Protein 8H5S (pdb70)

Radius of gyration: 17.72 Å; Cα contacts (8 Å, |Δi|>4): 490; chains: 1; bounding box: 41×40×52 Å

Sequence (242 aa):
SLGLPEKVRACLLFDLDGVLTDTASSLHTKAWKAFDAYLAERAERTGEKFVPFDPAADYHTYVDGKKREDGVRSFLSSSRAIEIPDGSPDDPGAAETVYGLLGNRKNDLLKLRDDGAQVFDDGSRRYLEAVVTAAGLGVAVVSSSSANTRDVLATTGLDRFVQQRVDGVTLREEHIAGKPAPDSFRAAELGVTPDAAAVFEDALSGVVAAGRAGNFAVVVGINRTGRAAQAAQLRRHGADVVVTDLAEELL

Secondary structure (DSSP, 8-state):
-TT--TT--EEEE-SBTTTBS-HHHHHHHHH--HHHHHHHHHHH-PPP----TTHHIIIIITTS-HHHHHHHHHHHTT-------TT--TTSSSHHHHHHHHH-------S---B-HHHHHHHHHHHHTT-EEEEE-S-TTHHHHHHHHTGGGG-SEEE-HHHHHHTT---TTSSTT---------GGGEEEEESSHHHHHHHHHTT-SEEEEE--SS-HHHHHHHHHTT-SEEESSGGGG-

B-factor: mean 27.9, std 10.59, range [15.14, 78.66]

Solvent-accessible surface area: 10931 Å² total

GO terms:
  GO:0008801 beta-phosphoglucomutase activity (F, EXP)

Foldseek 3Di:
DLLADPLAQAEEEADDPAWWVCLVLLLVLLQVCQVVQVVVCVVPVDDRDGQDSPPLCQPQAPQFQLLSSQQRSCVVVVHDDAQDDCPADCPDPHSNNVSNSSVVSVVCVVDAIGTDPLSVVSLVVSVVVNGAYEYQGLDPCVVVNCVVRVVVVSHDYYCYVVNCVVVVFHTFPALGRCVRCVCVHAQLNYEYEEQHLRPQLSSVNRVHVFYEHEDQPPDVVSVVSSVVSHHPHYYPHSNVSD

Nearest PDB structures (foldseek):
  8h5s-assembly1_A  TM=1.003E+00  e=1.130E-47  Mycobacterium tuberculosis H37Rv
  1z4o-assembly2_B  TM=8.116E-01  e=4.860E-13  Lactococcus lactis
  1lvh-assembly1_A  TM=7.322E-01  e=1.016E-13  Lactococcus lactis
  8q1c-assembly1_B  TM=7.249E-01  e=4.309E-13  Lactococcus lactis subsp. lactis Il1403
  2hoq-assembly1_A-2  TM=6.083E-01  e=1.546E-09  Pyrococcus horikoshii OT3

Organism: Mycobacterium tuberculosis (strain ATCC 25618 / H37Rv) (NCBI:txid83332)

InterPro domains:
  IPR006439 HAD hydrolase, subfamily IA [TIGR01509] (133-232)
  IPR010976 Beta-phosphoglucomutase hydrolase [TIGR02009] (23-232)
  IPR023198 Phosphoglycolate phosphatase-like, domain 2 [G3DSA:1.10.150.240] (38-130)
  IPR023214 HAD superfamily [G3DSA:3.40.50.1000] (25-254)
  IPR036412 HAD-like superfamily [SSF56784] (22-261)
  IPR051600 Beta-phosphoglucomutase-like [PTHR46193] (24-259)

Structure (mmCIF, N/CA/C/O backbone):
data_8H5S
#
_entry.id   8H5S
#
_cell.length_a   97.903
_cell.length_b   106.389
_cell.length_c   81.204
_cell.angle_alpha   90.000
_cell.angle_beta   90.000
_cell.angle_gamma   90.000
#
_symmetry.space_group_name_H-M   'C 2 2 21'
#
loop_
_entity.id
_entity.type
_entity.pdbx_description
1 polymer Beta-phosphoglucomutase
2 non-polymer GLYCEROL
3 non-polymer 1,2-ETHANEDIOL
4 non-polymer 'CHLORIDE ION'
5 water water
#
loop_
_atom_site.group_PDB
_atom_site.id
_atom_site.type_symbol
_atom_site.label_atom_id
_atom_site.label_alt_id
_atom_site.label_comp_id
_atom_site.label_asym_id
_atom_site.label_entity_id
_atom_site.label_seq_id
_atom_site.pdbx_PDB_ins_code
_atom_site.Cartn_x
_atom_site.Cartn_y
_atom_site.Cartn_z
_atom_site.occupancy
_atom_site.B_iso_or_equiv
_atom_site.auth_seq_id
_atom_site.auth_comp_id
_atom_site.auth_asym_id
_atom_site.auth_atom_id
_atom_site.pdbx_PDB_model_num
ATOM 1 N N . SER A 1 14 ? 17.64254 49.23144 54.25462 1.000 47.35711 16 SER A N 1
ATOM 2 C CA . SER A 1 14 ? 16.98695 48.88432 53.00027 1.000 41.10941 16 SER A CA 1
ATOM 3 C C . SER A 1 14 ? 17.86361 47.94054 52.18394 1.000 33.68018 16 SER A C 1
ATOM 4 O O . SER A 1 14 ? 17.37821 47.25706 51.28156 1.000 37.72089 16 SER A O 1
ATOM 7 N N . LEU A 1 15 ? 19.15977 47.91606 52.51357 1.000 35.96906 17 LEU A N 1
ATOM 8 C CA . LEU A 1 15 ? 20.17677 47.15397 51.78996 1.000 30.19231 17 LEU A CA 1
ATOM 9 C C . LEU A 1 15 ? 20.22386 47.52158 50.31362 1.000 25.98005 17 LEU A C 1
ATOM 10 O O . LEU A 1 15 ? 20.69920 46.73440 49.48702 1.000 25.31252 17 LEU A O 1
ATOM 15 N N . GLY A 1 16 ? 19.75912 48.72310 49.97801 1.000 31.13698 18 GLY A N 1
ATOM 16 C CA . GLY A 1 16 ? 19.65714 49.12927 48.59634 1.000 30.04773 18 GLY A CA 1
ATOM 17 C C . GLY A 1 16 ? 18.49935 48.52023 47.84357 1.000 32.69806 18 GLY A C 1
ATOM 18 O O . GLY A 1 16 ? 18.43891 48.66012 46.61917 1.000 32.26637 18 GLY A O 1
ATOM 19 N N . LEU A 1 17 ? 17.56594 47.86548 48.53381 1.000 29.10263 19 LEU A N 1
ATOM 20 C CA . LEU A 1 17 ? 16.52747 47.10801 47.85305 1.000 31.05982 19 LEU A CA 1
ATOM 21 C C . LEU A 1 17 ? 15.13948 47.65352 48.16890 1.000 31.80096 19 LEU A C 1
ATOM 22 O O . LEU A 1 17 ? 14.87947 48.11112 49.28970 1.000 33.00301 19 LEU A O 1
ATOM 27 N N . PRO A 1 18 ? 14.22217 47.58418 47.20486 1.000 32.94750 20 PRO A N 1
ATOM 28 C CA . PRO A 1 18 ? 12.82057 47.91011 47.48123 1.000 38.36752 20 PRO A CA 1
ATOM 29 C C . PRO A 1 18 ? 12.24401 46.99356 48.54994 1.000 37.34205 20 PRO A C 1
ATOM 30 O O . PRO A 1 18 ? 12.69756 45.86416 48.74684 1.000 33.61413 20 PRO A O 1
ATOM 34 N N . GLU A 1 19 ? 11.21259 47.49586 49.23557 1.000 39.72655 21 GLU A N 1
ATOM 35 C CA . GLU A 1 19 ? 10.61295 46.74114 50.33063 1.000 38.52983 21 GLU A CA 1
ATOM 36 C C . GLU A 1 19 ? 10.00436 45.42804 49.84949 1.000 40.39080 21 GLU A C 1
ATOM 37 O O . GLU A 1 19 ? 9.95011 44.45532 50.61179 1.000 39.91622 21 GLU A O 1
ATOM 43 N N . LYS A 1 20 ? 9.56565 45.36471 48.58979 1.000 34.54752 22 LYS A N 1
ATOM 44 C CA . LYS A 1 20 ? 8.93515 44.14248 48.10677 1.000 37.94645 22 LYS A CA 1
ATOM 45 C C . LYS A 1 20 ? 9.92438 43.00505 47.87431 1.000 32.42878 22 LYS A C 1
ATOM 46 O O . LYS A 1 20 ? 9.48478 41.86321 47.70059 1.000 33.33385 22 LYS A O 1
ATOM 52 N N . VAL A 1 21 ? 11.23392 43.27067 47.87139 1.000 26.83666 23 VAL A N 1
ATOM 53 C CA . VAL A 1 21 ? 12.20930 42.21197 47.62093 1.000 25.49495 23 VAL A CA 1
ATOM 54 C C . VAL A 1 21 ? 12.30560 41.30614 48.84123 1.000 31.01541 23 VAL A C 1
ATOM 55 O O . VAL A 1 21 ? 12.54578 41.77129 49.96162 1.000 29.82064 23 VAL A O 1
ATOM 59 N N . ARG A 1 22 ? 12.11563 40.00380 48.62672 1.000 24.74049 24 ARG A N 1
ATOM 60 C CA . ARG A 1 22 ? 12.19351 39.01802 49.69629 1.000 27.67835 24 ARG A CA 1
ATOM 61 C C . ARG A 1 22 ? 13.31208 38.00877 49.48621 1.000 26.48705 24 ARG A C 1
ATOM 62 O O . ARG A 1 22 ? 13.48242 37.12079 50.32693 1.000 23.60528 24 ARG A O 1
ATOM 70 N N . ALA A 1 23 ? 14.06754 38.10647 48.39229 1.000 22.43945 25 ALA A N 1
ATOM 71 C CA . ALA A 1 23 ? 15.13605 37.15436 48.11614 1.000 20.49201 25 ALA A CA 1
ATOM 72 C C . ALA A 1 23 ? 16.16002 37.79183 47.19199 1.000 23.30643 25 ALA A C 1
ATOM 73 O O . ALA A 1 23 ? 15.82344 38.65918 46.37668 1.000 21.02870 25 ALA A O 1
ATOM 75 N N . CYS A 1 24 ? 17.40889 37.33293 47.32320 1.000 18.17157 26 CYS A N 1
ATOM 76 C CA . CYS A 1 24 ? 18.54673 37.82591 46.55597 1.000 18.93103 26 CYS A CA 1
ATOM 77 C C . CYS A 1 24 ? 19.19407 36.67453 45.79799 1.000 20.12647 26 CYS A C 1
ATOM 78 O O . CYS A 1 24 ? 19.46498 35.61917 46.38181 1.000 19.70017 26 CYS A O 1
ATOM 81 N N A LEU A 1 25 ? 19.47735 36.89047 44.51136 0.465 18.19998 27 LEU A N 1
ATOM 82 N N B LEU A 1 25 ? 19.42284 36.87901 44.50336 0.535 18.18662 27 LEU A N 1
ATOM 83 C CA A LEU A 1 25 ? 20.07476 35.87985 43.63667 0.465 17.82894 27 LEU A CA 1
ATOM 84 C CA B LEU A 1 25 ? 20.08233 35.90819 43.63791 0.535 17.83120 27 LEU A CA 1
ATOM 85 C C A LEU A 1 25 ? 21.41397 36.40325 43.12624 0.465 19.07262 27 LEU A C 1
ATOM 86 C C B LEU A 1 25 ? 21.43128 36.48272 43.23046 0.535 19.09315 27 LEU A C 1
ATOM 87 O O A LEU A 1 25 ? 21.45003 37.35490 42.33741 0.465 19.40059 27 LEU A O 1
ATOM 88 O O B LEU A 1 25 ? 21.49002 37.56480 42.63517 0.535 19.56770 27 LEU A O 1
ATOM 97 N N . PHE A 1 26 ? 22.50633 35.76734 43.55102 1.000 15.81605 28 PHE A N 1
ATOM 98 C CA . PHE A 1 26 ? 23.86303 36.22587 43.26726 1.000 15.24924 28 PHE A CA 1
ATOM 99 C C . PHE A 1 26 ? 24.55069 35.31586 42.25993 1.000 17.31690 28 PHE A C 1
ATOM 100 O O . PHE A 1 26 ? 24.50511 34.09095 42.39444 1.000 19.25943 28 PHE A O 1
ATOM 108 N N . ASP A 1 27 ? 25.22546 35.91728 41.27927 1.000 17.52649 29 ASP A N 1
ATOM 109 C CA . ASP A 1 27 ? 26.26869 35.19776 40.55883 1.000 19.18481 29 ASP A CA 1
ATOM 110 C C . ASP A 1 27 ? 27.43857 34.92947 41.51913 1.000 18.80950 29 ASP A C 1
ATOM 111 O O . ASP A 1 27 ? 27.53271 35.50732 42.60924 1.000 17.98045 29 ASP A O 1
ATOM 116 N N . LEU A 1 28 ? 28.33463 34.02592 41.12187 1.000 20.82949 30 LEU A N 1
ATOM 117 C CA . LEU A 1 28 ? 29.43158 33.61898 42.00062 1.000 22.18893 30 LEU A CA 1
ATOM 118 C C . LEU A 1 28 ? 30.71206 34.39226 41.70828 1.000 22.30354 30 LEU A C 1
ATOM 119 O O . LEU A 1 28 ? 31.13169 35.23745 42.50350 1.000 20.32179 30 LEU A O 1
ATOM 124 N N . ASP A 1 29 ? 31.32365 34.11505 40.55915 1.000 19.17403 31 ASP A N 1
ATOM 125 C CA . ASP A 1 29 ? 32.64963 34.63199 40.24140 1.000 20.36449 31 ASP A CA 1
ATOM 126 C C . ASP A 1 29 ? 32.56961 36.11616 39.92683 1.000 26.79582 31 ASP A C 1
ATOM 127 O O . ASP A 1 29 ? 31.87106 36.52140 38.99295 1.000 30.52394 31 ASP A O 1
ATOM 132 N N . GLY A 1 30 ? 33.30052 36.92788 40.68773 1.000 19.04008 32 GLY A N 1
ATOM 133 C CA . GLY A 1 30 ? 33.27978 38.36129 40.50775 1.000 18.24183 32 GLY A CA 1
ATOM 134 C C . GLY A 1 30 ? 32.23056 39.08442 41.33190 1.000 20.07328 32 GLY A C 1
ATOM 135 O O . GLY A 1 30 ? 32.32523 40.30292 41.49501 1.000 25.96232 32 GLY A O 1
ATOM 136 N N . VAL A 1 31 ? 31.20961 38.38175 41.81031 1.000 20.75301 33 VAL A N 1
ATOM 137 C CA . VAL A 1 31 ? 30.20082 39.00090 42.66758 1.000 20.81211 33 VAL A CA 1
ATOM 138 C C . VAL A 1 31 ? 30.49829 38.64451 44.11840 1.000 19.77819 33 VAL A C 1
ATOM 139 O O . VAL A 1 31 ? 30.72620 39.52969 44.95071 1.000 20.43394 33 VAL A O 1
ATOM 143 N N . LEU A 1 32 ? 30.51715 37.34657 44.42738 1.000 19.36302 34 LEU A N 1
ATOM 144 C CA . LEU A 1 32 ? 30.79626 36.90002 45.78936 1.000 17.81182 34 LEU A CA 1
ATOM 145 C C . LEU A 1 32 ? 32.27822 36.59168 46.00607 1.000 20.23698 34 LEU A C 1
ATOM 146 O O . LEU A 1 32 ? 32.85751 36.99836 47.02032 1.000 21.52554 34 LEU A O 1
ATOM 151 N N . THR A 1 33 ? 32.90203 35.86284 45.07421 1.000 19.44115 35 THR A N 1
ATOM 152 C CA . THR A 1 33 ? 34.28592 35.43581 45.21363 1.000 17.66568 35 THR A CA 1
ATOM 153 C C . THR A 1 33 ? 35.17364 36.13538 44.19356 1.000 22.15437 35 THR A C 1
ATOM 154 O O . THR A 1 33 ? 34.74133 36.46513 43.08198 1.000 21.34437 35 THR A O 1
ATOM 158 N N . ASP A 1 34 ? 36.42532 36.35482 44.58959 1.000 20.78010 36 ASP A N 1
ATOM 159 C CA . ASP A 1 34 ? 37.40298 37.04854 43.74818 1.000 22.34600 36 ASP A CA 1
ATOM 160 C C . ASP A 1 34 ? 38.04938 36.03298 42.80634 1.000 21.35618 36 ASP A C 1
ATOM 161 O O . ASP A 1 34 ? 39.23881 35.72637 42.86461 1.000 25.30862 36 ASP A O 1
ATOM 166 N N . THR A 1 35 ? 37.21229 35.50618 41.92050 1.000 20.80439 37 THR A N 1
ATOM 167 C CA . THR A 1 35 ? 37.60308 34.42843 41.02601 1.000 21.99355 37 THR A CA 1
ATOM 168 C C . THR A 1 35 ? 37.33756 34.74633 39.55891 1.000 23.74617 37 THR A C 1
ATOM 169 O O . THR A 1 35 ? 37.66024 33.92403 38.69106 1.000 22.61564 37 THR A O 1
ATOM 173 N N . ALA A 1 36 ? 36.78078 35.91731 39.25203 1.000 23.25967 38 ALA A N 1
ATOM 174 C CA . ALA A 1 36 ? 36.54349 36.24970 37.85290 1.000 25.62807 38 ALA A CA 1
ATOM 175 C C . ALA A 1 36 ? 37.85356 36.39588 37.09121 1.000 24.93361 38 ALA A C 1
ATOM 176 O O . ALA A 1 36 ? 37.92685 36.02656 35.91197 1.000 24.93527 38 ALA A O 1
ATOM 178 N N A SER A 1 37 ? 38.89994 36.90781 37.74060 0.566 23.09110 39 SER A N 1
ATOM 179 N N B SER A 1 37 ? 38.89891 36.91865 37.74076 0.434 23.13252 39 SER A N 1
ATOM 180 C CA A SER A 1 37 ? 40.16867 37.06932 37.04243 0.566 28.22862 39 SER A CA 1
ATOM 181 C CA B SER A 1 37 ? 40.17791 37.06846 37.05444 0.434 28.20041 39 SER A CA 1
ATOM 182 C C A SER A 1 37 ? 40.80820 35.72508 36.71990 0.566 26.17721 39 SER A C 1
ATOM 183 C C B SER A 1 37 ? 40.77078 35.71234 36.69646 0.434 26.15333 39 SER A C 1
ATOM 184 O O A SER A 1 37 ? 41.49629 35.60223 35.70101 0.566 24.78371 39 SER A O 1
ATOM 185 O O B SER A 1 37 ? 41.38441 35.56242 35.63409 0.434 24.76338 39 SER A O 1
ATOM 190 N N . LEU A 1 38 ? 40.59319 34.71317 37.56651 1.000 24.32138 40 LEU A N 1
ATOM 191 C CA . LEU A 1 38 ? 41.08245 33.36913 37.26490 1.000 23.69890 40 LEU A CA 1
ATOM 192 C C . LEU A 1 38 ? 40.37758 32.78980 36.04681 1.000 20.81970 40 LEU A C 1
ATOM 193 O O . LEU A 1 38 ? 41.02295 32.24781 35.14524 1.000 22.51537 40 LEU A O 1
ATOM 198 N N . HIS A 1 39 ? 39.04569 32.88220 36.00972 1.000 19.22216 41 HIS A N 1
ATOM 199 C CA . HIS A 1 39 ? 38.317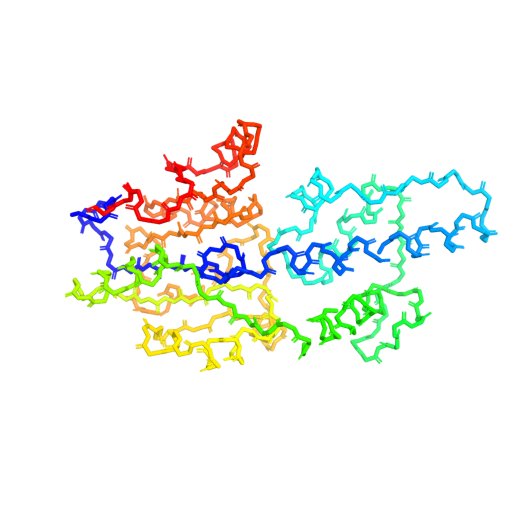52 32.41565 34.83620 1.000 18.43156 41 HIS A CA 1
ATOM 200 C C . HIS A 1 39 ? 38.74982 33.16654 33.58744 1.000 20.30436 41 HIS A C 1
ATOM 201 O O . HIS A 1 39 ? 38.94863 32.55764 32.53179 1.000 19.70316 41 HIS A O 1
ATOM 208 N N . THR A 1 40 ? 38.91623 34.49025 33.69365 1.000 18.74194 42 THR A N 1
ATOM 209 C CA . THR A 1 40 ? 39.32060 35.27716 32.53174 1.000 16.92483 42 THR A CA 1
ATOM 210 C C . THR A 1 40 ? 40.69267 34.84665 32.03330 1.000 18.72454 42 THR A C 1
ATOM 211 O O . THR A 1 40 ? 40.90357 34.70396 30.82214 1.000 18.49189 42 THR A O 1
ATOM 215 N N . LYS A 1 41 ? 41.63625 34.63852 32.95742 1.000 18.71045 43 LYS A N 1
ATOM 216 C CA . LYS A 1 41 ? 42.96424 34.15801 32.58556 1.000 19.13825 43 LYS A CA 1
ATOM 217 C C . LYS A 1 41 ? 42.88179 32.81393 31.86609 1.000 18.23230 43 LYS A C 1
ATOM 218 O O . LYS A 1 41 ? 43.55444 32.60405 30.85024 1.000 20.08740 43 LYS A O 1
ATOM 224 N N . ALA A 1 42 ? 42.04356 31.89926 32.37001 1.000 19.35184 44 ALA A N 1
ATOM 225 C CA . ALA A 1 42 ? 41.91779 30.58363 31.74921 1.000 22.13491 44 ALA A CA 1
ATOM 226 C C . ALA A 1 42 ? 41.28603 30.67734 30.36622 1.000 19.30188 44 ALA A C 1
ATOM 227 O O . ALA A 1 42 ? 41.73763 30.01403 29.42281 1.000 18.84698 44 ALA A O 1
ATOM 229 N N . TRP A 1 43 ? 40.23506 31.48694 30.22748 1.000 18.21822 45 TRP A N 1
ATOM 230 C CA . TRP A 1 43 ? 39.62505 31.68473 28.91676 1.000 16.11051 45 TRP A CA 1
ATOM 231 C C . TRP A 1 43 ? 40.62815 32.25455 27.92569 1.000 17.78745 45 TRP A C 1
ATOM 232 O O . TRP A 1 43 ? 40.71315 31.79435 26.77921 1.000 19.00475 45 TRP A O 1
ATOM 243 N N . LYS A 1 44 ? 41.37003 33.29115 28.33622 1.000 18.29517 46 LYS A N 1
ATOM 244 C CA . LYS A 1 44 ? 42.29914 33.92767 27.40672 1.000 18.63093 46 LYS A CA 1
ATOM 245 C C . LYS A 1 44 ? 43.41974 32.97968 27.00331 1.000 19.67844 46 LYS A C 1
ATOM 246 O O . LYS A 1 44 ? 43.78161 32.90399 25.82024 1.000 19.28546 46 LYS A O 1
ATOM 252 N N . ALA A 1 45 ? 43.99267 32.26324 27.97032 1.000 18.89369 47 ALA A N 1
ATOM 253 C CA . ALA A 1 45 ? 45.10941 31.38035 27.65272 1.000 19.73509 47 ALA A CA 1
ATOM 254 C C . ALA A 1 45 ? 44.66433 30.27089 26.71367 1.000 22.37701 47 ALA A C 1
ATOM 255 O O . ALA A 1 45 ? 45.37911 29.92856 25.76334 1.000 21.10303 47 ALA A O 1
ATOM 265 N N . PHE A 1 47 ? 41.99132 30.37004 24.57964 1.000 18.52756 49 PHE A N 1
ATOM 266 C CA . PHE A 1 47 ? 41.61901 30.88026 23.26381 1.000 19.88750 49 PHE A CA 1
ATOM 267 C C . PHE A 1 47 ? 42.82994 31.39102 22.49035 1.000 19.73771 49 PHE A C 1
ATOM 268 O O . PHE A 1 47 ? 42.90248 31.20744 21.27322 1.000 19.01221 49 PHE A O 1
ATOM 276 N N . ASP A 1 48 ? 43.79948 32.01674 23.16379 1.000 18.40203 50 ASP A N 1
ATOM 277 C CA . ASP A 1 48 ? 45.00616 32.44014 22.44745 1.000 19.06007 50 ASP A CA 1
ATOM 278 C C . ASP A 1 48 ? 45.70998 31.24638 21.81568 1.000 18.79563 50 ASP A C 1
ATOM 279 O O . ASP A 1 48 ? 46.13009 31.30210 20.65112 1.000 18.99599 50 ASP A O 1
ATOM 284 N N . ALA A 1 49 ? 45.85135 30.15335 22.57558 1.000 19.84443 51 ALA A N 1
ATOM 285 C CA . ALA A 1 49 ? 46.50953 28.97048 22.02950 1.000 19.23387 51 ALA A CA 1
ATOM 286 C C . ALA A 1 49 ? 45.68789 28.36406 20.90092 1.000 19.64457 51 ALA A C 1
ATOM 287 O O . ALA A 1 49 ? 46.23756 28.02151 19.84908 1.000 21.55331 51 ALA A O 1
ATOM 289 N N . TYR A 1 50 ? 44.36870 28.24205 21.08258 1.000 17.51458 52 TYR A N 1
ATOM 290 C CA . TYR A 1 50 ? 43.54207 27.68367 20.01097 1.000 18.78083 52 TYR A CA 1
ATOM 291 C C . TYR A 1 50 ? 43.59618 28.55718 18.75601 1.000 17.04791 52 TYR A C 1
ATOM 292 O O . TYR A 1 50 ? 43.77996 28.04971 17.63853 1.000 18.65601 52 TYR A O 1
ATOM 301 N N . LEU A 1 51 ? 43.46126 29.87916 18.92017 1.000 19.07120 53 LEU A N 1
ATOM 302 C CA . LEU A 1 51 ? 43.49988 30.77400 17.76272 1.000 20.42029 53 LEU A CA 1
ATOM 303 C C . LEU A 1 51 ? 44.86273 30.75227 17.08024 1.000 19.07026 53 LEU A C 1
ATOM 304 O O . LEU A 1 51 ? 44.94548 30.83172 15.85004 1.000 19.51513 53 LEU A O 1
ATOM 309 N N . ALA A 1 52 ? 45.94586 30.68203 17.85562 1.000 16.54228 54 ALA A N 1
ATOM 310 C CA . ALA A 1 52 ? 47.26747 30.60008 17.23761 1.000 16.96354 54 ALA A CA 1
ATOM 311 C C . ALA A 1 52 ? 47.44551 29.28016 16.49744 1.000 20.45961 54 ALA A C 1
ATOM 312 O O . ALA A 1 52 ? 48.03858 29.24399 15.40745 1.000 19.56348 54 ALA A O 1
ATOM 314 N N . GLU A 1 53 ? 46.93630 28.18624 17.07304 1.000 16.78235 55 GLU A N 1
ATOM 315 C CA . GLU A 1 53 ? 46.99993 26.89519 16.39034 1.000 18.27812 55 GLU A CA 1
ATOM 316 C C . GLU A 1 53 ? 46.17124 26.91740 15.11327 1.000 19.01978 55 GLU A C 1
ATOM 317 O O . GLU A 1 53 ? 46.57013 26.33001 14.10151 1.000 20.27563 55 GLU A O 1
ATOM 323 N N . ARG A 1 54 ? 45.01558 27.58980 15.14248 1.000 19.50764 56 ARG A N 1
ATOM 324 C CA . ARG A 1 54 ? 44.22753 27.78096 13.92558 1.000 21.85124 56 ARG A CA 1
ATOM 325 C C . ARG A 1 54 ? 45.02510 28.51971 12.86105 1.000 22.40697 56 ARG A C 1
ATOM 326 O O . ARG A 1 54 ? 45.05121 28.11390 11.69442 1.000 23.29954 56 ARG A O 1
ATOM 334 N N . ALA A 1 55 ? 45.66133 29.63264 13.24359 1.000 21.04842 57 ALA A N 1
ATOM 335 C CA . ALA A 1 55 ? 46.41677 30.42891 12.28062 1.000 21.42431 57 ALA A CA 1
ATOM 336 C C . ALA A 1 55 ? 47.55291 29.61641 11.67086 1.000 22.29362 57 ALA A C 1
ATOM 337 O O . ALA A 1 55 ? 47.87531 29.76844 10.48801 1.000 22.95300 57 ALA A O 1
ATOM 339 N N . GLU A 1 56 ? 48.16395 28.73836 12.46606 1.000 21.84703 58 GLU A N 1
ATOM 340 C CA . GLU A 1 56 ? 49.18196 27.83489 11.94272 1.000 20.36465 58 GLU A CA 1
ATOM 341 C C . GLU A 1 56 ? 48.59457 26.87708 10.90276 1.000 27.02654 58 GLU A C 1
ATOM 342 O O . GLU A 1 56 ? 49.24741 26.55607 9.90082 1.000 28.28566 58 GLU A O 1
ATOM 348 N N . ARG A 1 57 ? 47.35944 26.41749 11.10942 1.000 24.75144 59 ARG A N 1
ATOM 349 C CA . ARG A 1 57 ? 46.75550 25.46687 10.17731 1.000 25.10183 59 ARG A CA 1
ATOM 350 C C . ARG A 1 57 ? 46.27289 26.15208 8.90833 1.000 30.26784 59 ARG A C 1
ATOM 351 O O . ARG A 1 57 ? 46.49705 25.65020 7.80061 1.000 32.89938 59 ARG A O 1
ATOM 359 N N . THR A 1 58 ? 45.59498 27.29000 9.04880 1.000 26.95228 60 THR A N 1
ATOM 360 C CA . THR A 1 58 ? 44.86942 27.88873 7.93515 1.000 30.91574 60 THR A CA 1
ATOM 361 C C . THR A 1 58 ? 45.59143 29.05436 7.27962 1.000 30.14398 60 THR A C 1
ATOM 362 O O . THR A 1 58 ? 45.20840 29.45080 6.17371 1.000 29.39660 60 THR A O 1
ATOM 366 N N . GLY A 1 59 ? 46.59036 29.63281 7.93614 1.000 25.60797 61 GLY A N 1
ATOM 367 C CA . GLY A 1 59 ? 47.19440 30.85119 7.44867 1.000 27.30216 61 GLY A CA 1
ATOM 368 C C . GLY A 1 59 ? 46.41018 32.11509 7.72738 1.000 25.64719 61 GLY A C 1
ATOM 369 O O . GLY A 1 59 ? 46.82453 33.18757 7.27020 1.000 29.08726 61 GLY A O 1
ATOM 370 N N . GLU A 1 60 ? 45.29760 32.02752 8.45853 1.000 25.76426 62 GLU A N 1
ATOM 371 C CA . GLU A 1 60 ? 44.48844 33.19450 8.79392 1.000 26.16692 62 GLU A CA 1
ATOM 372 C C . GLU A 1 60 ? 45.23586 34.10090 9.77319 1.000 28.32548 62 GLU A C 1
ATOM 373 O O . GLU A 1 60 ? 46.12850 33.66383 10.50426 1.000 26.73396 62 GLU A O 1
ATOM 379 N N . LYS A 1 61 ? 44.86801 35.38295 9.77621 1.000 25.77365 63 LYS A N 1
ATOM 380 C CA . LYS A 1 61 ? 45.52085 36.34032 10.66306 1.000 24.49436 63 LYS A CA 1
ATOM 381 C C . LYS A 1 61 ? 45.21790 36.01846 12.12039 1.000 25.13704 63 LYS A C 1
ATOM 382 O O . LYS A 1 61 ? 44.05918 35.81471 12.49380 1.000 25.86484 63 LYS A O 1
ATOM 388 N N . PHE A 1 62 ? 46.26006 35.98236 12.94968 1.000 22.58811 64 PHE A N 1
ATOM 389 C CA . PHE A 1 62 ? 46.08268 35.75416 14.38079 1.000 20.92363 64 PHE A CA 1
ATOM 390 C C . PHE A 1 62 ? 45.67527 37.04408 15.09403 1.000 21.05089 64 PHE A C 1
ATOM 391 O O . PHE A 1 62 ? 46.35024 38.07223 14.97408 1.000 20.92969 64 PHE A O 1
ATOM 399 N N . VAL A 1 63 ? 44.58047 36.97821 15.85558 1.000 19.87034 65 VAL A N 1
ATOM 400 C CA . VAL A 1 63 ? 44.10649 38.09052 16.66498 1.000 20.81031 65 VAL A CA 1
ATOM 401 C C . VAL A 1 63 ? 43.83057 37.55275 18.06458 1.000 20.30429 65 VAL A C 1
ATOM 402 O O . VAL A 1 63 ? 42.93619 36.71807 18.24123 1.000 19.98778 65 VAL A O 1
ATOM 406 N N . PRO A 1 64 ? 44.56465 37.98531 19.08773 1.000 21.35451 66 PRO A N 1
ATOM 407 C CA . PRO A 1 64 ? 44.38054 37.40802 20.42551 1.000 20.65992 66 PRO A CA 1
ATOM 408 C C . PRO A 1 64 ? 43.00950 37.71434 21.01498 1.000 19.54405 66 PRO A C 1
ATOM 409 O O . PRO A 1 64 ? 42.31287 38.64471 20.60548 1.000 21.18368 66 PRO A O 1
ATOM 413 N N . PHE A 1 65 ? 42.64062 36.88798 21.99240 1.000 18.56953 67 PHE A N 1
ATOM 414 C CA . PHE A 1 65 ? 41.44171 37.07705 22.81087 1.000 18.29522 67 PHE A CA 1
ATOM 415 C C . PHE A 1 65 ? 41.61939 38.27625 23.73919 1.000 21.37887 67 PHE A C 1
ATOM 416 O O . PHE A 1 65 ? 42.57636 38.32887 24.51979 1.000 21.46777 67 PHE A O 1
ATOM 424 N N . ASP A 1 66 ? 40.70115 39.24763 23.65956 1.000 19.17341 68 ASP A N 1
ATOM 425 C CA . ASP A 1 66 ? 40.78128 40.45536 24.48131 1.000 19.79652 68 ASP A CA 1
ATOM 426 C C . ASP A 1 66 ? 40.15125 40.15849 25.83851 1.000 20.02161 68 ASP A C 1
ATOM 427 O O . ASP A 1 66 ? 38.93046 39.97143 25.92539 1.000 19.71145 68 ASP A O 1
ATOM 432 N N . PRO A 1 67 ? 40.93935 40.11153 26.92234 1.000 21.43715 69 PRO A N 1
ATOM 433 C CA . PRO A 1 67 ? 40.36996 39.73493 28.22678 1.000 23.49878 69 PRO A CA 1
ATOM 434 C C . PRO A 1 67 ? 39.40632 40.76304 28.78644 1.000 21.56626 69 PRO A C 1
ATOM 435 O O . PRO A 1 67 ? 38.73716 40.47723 29.79256 1.000 22.88923 69 PRO A O 1
ATOM 439 N N . ALA A 1 68 ? 39.32627 41.95196 28.19129 1.000 21.80287 70 ALA A N 1
ATOM 440 C CA . ALA A 1 68 ? 38.28492 42.89949 28.56811 1.000 24.55923 70 ALA A CA 1
ATOM 441 C C . ALA A 1 68 ? 37.08422 42.69522 27.65133 1.000 24.20494 70 ALA A C 1
ATOM 442 O O . ALA A 1 68 ? 36.15708 41.96816 28.00989 1.000 21.61943 70 ALA A O 1
ATOM 444 N N . ALA A 1 69 ? 37.12974 43.27245 26.44543 1.000 23.68032 71 ALA A N 1
ATOM 445 C CA . ALA A 1 69 ? 35.94278 43.33209 25.59450 1.000 27.92716 71 ALA A CA 1
ATOM 446 C C . ALA A 1 69 ? 35.43812 41.94370 25.19233 1.000 23.41562 71 ALA A C 1
ATOM 447 O O . ALA A 1 69 ? 34.23107 41.68604 25.24270 1.000 22.89680 71 ALA A O 1
ATOM 449 N N . ASP A 1 70 ? 36.33344 41.03470 24.77846 1.000 21.12628 72 ASP A N 1
ATOM 450 C CA . ASP A 1 70 ? 35.85436 39.73331 24.30312 1.000 19.53004 72 ASP A CA 1
ATOM 451 C C . ASP A 1 70 ? 35.27893 38.90183 25.44133 1.000 19.77094 72 ASP A C 1
ATOM 452 O O . ASP A 1 70 ? 34.26096 38.21847 25.26336 1.000 19.80488 72 ASP A O 1
ATOM 457 N N . TYR A 1 71 ? 35.92017 38.93089 26.61401 1.000 18.74521 73 TYR A N 1
ATOM 458 C CA . TYR A 1 71 ? 35.38570 38.20499 27.75840 1.000 18.49556 73 TYR A CA 1
ATOM 459 C C . TYR A 1 71 ? 34.04525 38.78659 28.18919 1.000 18.72506 73 TYR A C 1
ATOM 460 O O . TYR A 1 71 ? 33.06319 38.05525 28.33359 1.000 18.28154 73 TYR A O 1
ATOM 469 N N . HIS A 1 72 ? 33.97874 40.11187 28.37026 1.000 18.76469 74 HIS A N 1
ATOM 470 C CA . HIS A 1 72 ? 32.75540 40.71122 28.90331 1.000 17.84456 74 HIS A CA 1
ATOM 471 C C . HIS A 1 72 ? 31.58205 40.56083 27.94144 1.000 18.43972 74 HIS A C 1
ATOM 472 O O . HIS A 1 72 ? 30.44356 40.35648 28.37974 1.000 20.73385 74 HIS A O 1
ATOM 479 N N . THR A 1 73 ? 31.83576 40.63956 26.63436 1.000 18.62880 75 THR A N 1
ATOM 480 C CA . THR A 1 73 ? 30.74109 40.59810 25.66717 1.000 21.19890 75 THR A CA 1
ATOM 481 C C . THR A 1 73 ? 30.30840 39.16667 25.35790 1.000 21.68511 75 THR A C 1
ATOM 482 O O . THR A 1 73 ? 29.10869 38.86698 25.33339 1.000 23.39201 75 THR A O 1
ATOM 486 N N . TYR A 1 74 ? 31.26511 38.27123 25.10941 1.000 19.72017 76 TYR A N 1
ATOM 487 C CA . TYR A 1 74 ? 30.92130 36.98041 24.51896 1.000 17.87578 76 TYR A CA 1
ATOM 488 C C . TYR A 1 74 ? 30.93653 35.81081 25.49098 1.000 16.64490 76 TYR A C 1
ATOM 489 O O . TYR A 1 74 ? 30.27188 34.80690 25.21926 1.000 18.60095 76 TYR A O 1
ATOM 498 N N . VAL A 1 75 ? 31.65878 35.89336 26.60628 1.000 17.06292 77 VAL A N 1
ATOM 499 C CA . VAL A 1 75 ? 31.93584 34.72916 27.44219 1.000 15.14075 77 VAL A CA 1
ATOM 500 C C . VAL A 1 75 ? 31.31911 34.87165 28.83168 1.000 16.13562 77 VAL A C 1
ATOM 501 O O . VAL A 1 75 ? 30.65712 33.94481 29.33811 1.000 16.84487 77 VAL A O 1
ATOM 505 N N . ASP A 1 76 ? 31.51363 36.02946 29.45513 1.000 18.12145 78 ASP A N 1
ATOM 506 C CA . ASP A 1 76 ? 31.21687 36.24885 30.87178 1.000 16.56414 78 ASP A CA 1
ATOM 507 C C . ASP A 1 76 ? 29.78878 35.83899 31.20817 1.000 17.52250 78 ASP A C 1
ATOM 508 O O . ASP A 1 76 ? 28.83992 36.27472 30.55147 1.000 17.68093 78 ASP A O 1
ATOM 513 N N . GLY A 1 77 ? 29.64519 34.99804 32.24443 1.000 18.05333 79 GLY A N 1
ATOM 514 C CA . GLY A 1 77 ? 28.34610 34.59185 32.78219 1.000 17.61598 79 GLY A CA 1
ATOM 515 C C . GLY A 1 77 ? 27.67207 33.42026 32.07911 1.000 17.06555 79 GLY A C 1
ATOM 516 O O . GLY A 1 77 ? 26.75605 32.80694 32.65005 1.000 17.76552 79 GLY A O 1
ATOM 517 N N . LYS A 1 78 ? 28.08107 33.09630 30.86244 1.000 17.38933 80 LYS A N 1
ATOM 518 C CA . LYS A 1 78 ? 27.34189 32.13729 30.05984 1.000 18.64356 80 LYS A CA 1
ATOM 519 C C . LYS A 1 78 ? 27.73779 30.70639 30.40828 1.000 17.93263 80 LYS A C 1
ATOM 520 O O . LYS A 1 78 ? 28.84067 30.44282 30.89350 1.000 17.94113 80 LYS A O 1
ATOM 526 N N . LYS A 1 79 ? 26.81898 29.78431 30.12940 1.000 18.80236 81 LYS A N 1
ATOM 527 C CA . LYS A 1 79 ? 27.14117 28.36097 30.10781 1.000 20.58287 81 LYS A CA 1
ATOM 528 C C . LYS A 1 79 ? 28.42466 28.15580 29.31477 1.000 21.69962 81 LYS A C 1
ATOM 529 O O . LYS A 1 79 ? 28.63816 28.80637 28.28868 1.000 20.08084 81 LYS A O 1
ATOM 535 N N . ARG A 1 80 ? 29.31574 27.29832 29.82889 1.000 19.98505 82 ARG A N 1
ATOM 536 C CA . ARG A 1 80 ? 30.66585 27.20887 29.27146 1.000 17.79662 82 ARG A CA 1
ATOM 537 C C . ARG A 1 80 ? 30.64982 27.03963 27.75391 1.000 19.95161 82 ARG A C 1
ATOM 538 O O . ARG A 1 80 ? 31.35416 27.75340 27.02962 1.000 18.68792 82 ARG A O 1
ATOM 546 N N . GLU A 1 81 ? 29.85081 26.09617 27.25336 1.000 18.43286 83 GLU A N 1
ATOM 547 C CA . GLU A 1 81 ? 29.84805 25.83862 25.81764 1.000 17.54735 83 GLU A CA 1
ATOM 548 C C . GLU A 1 81 ? 29.18777 26.97139 25.03599 1.000 16.97302 83 GLU A C 1
ATOM 549 O O . GLU A 1 81 ? 29.52480 27.18206 23.86584 1.000 17.31860 83 GLU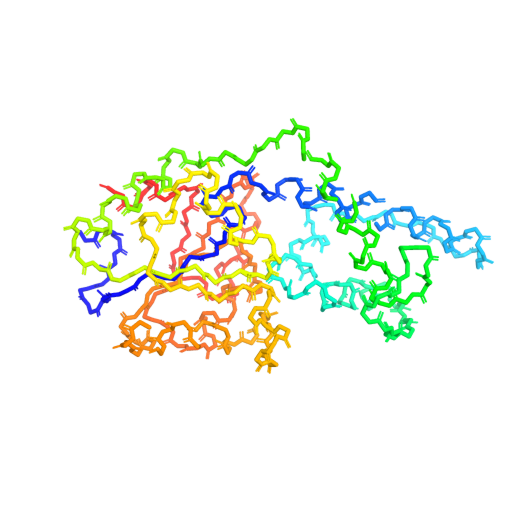 A O 1
ATOM 555 N N . ASP A 1 82 ? 28.25413 27.70550 25.65511 1.000 18.10512 84 ASP A N 1
ATOM 556 C CA . ASP A 1 82 ? 27.71360 28.89784 25.00036 1.000 17.67988 84 ASP A CA 1
ATOM 557 C C . ASP A 1 82 ? 28.78297 29.97487 24.87628 1.000 17.61187 84 ASP A C 1
ATOM 558 O O . ASP A 1 82 ? 28.84144 30.69175 23.86965 1.000 19.70601 84 ASP A O 1
ATOM 563 N N . GLY A 1 83 ? 29.62186 30.11949 25.90702 1.000 17.06306 85 GLY A N 1
ATOM 564 C CA . GLY A 1 83 ? 30.73682 31.04985 25.81987 1.000 17.18099 85 GLY A CA 1
ATOM 565 C C . GLY A 1 83 ? 31.69805 30.70635 24.69721 1.000 17.91953 85 GLY A C 1
ATOM 566 O O . GLY A 1 83 ? 32.15425 31.59249 23.96489 1.000 18.17886 85 GLY A O 1
ATOM 567 N N . VAL A 1 84 ? 32.02556 29.41629 24.54605 1.000 15.82745 86 VAL A N 1
ATOM 568 C CA . VAL A 1 84 ? 32.86651 28.99125 23.42581 1.000 16.37822 86 VAL A CA 1
ATOM 569 C C . VAL A 1 84 ? 32.22427 29.37354 22.09678 1.000 18.03411 86 VAL A C 1
ATOM 570 O O . VAL A 1 84 ? 32.86042 29.99754 21.23520 1.000 18.06714 86 VAL A O 1
ATOM 574 N N . ARG A 1 85 ? 30.96306 28.97804 21.89358 1.000 16.92947 87 ARG A N 1
ATOM 575 C CA . ARG A 1 85 ? 30.32653 29.21942 20.60065 1.000 16.92484 87 ARG A CA 1
ATOM 576 C C . ARG A 1 85 ? 30.20476 30.70665 20.31483 1.000 20.59323 87 ARG A C 1
ATOM 577 O O . ARG A 1 85 ? 30.37975 31.13962 19.16960 1.000 18.01461 87 ARG A O 1
ATOM 585 N N . SER A 1 86 ? 29.87712 31.49823 21.33806 1.000 18.26867 88 SER A N 1
ATOM 586 C CA . SER A 1 86 ? 29.65761 32.92599 21.13663 1.000 18.94574 88 SER A CA 1
ATOM 587 C C . SER A 1 86 ? 30.95342 33.63623 20.75924 1.000 19.47561 88 SER A C 1
ATOM 588 O O . SER A 1 86 ? 30.97437 34.44761 19.82349 1.000 18.81035 88 SER A O 1
ATOM 591 N N . PHE A 1 87 ? 32.04923 33.36086 21.47858 1.000 17.36090 89 PHE A N 1
ATOM 592 C CA . PHE A 1 87 ? 33.30689 34.00322 21.10684 1.000 18.01462 89 PHE A CA 1
ATOM 593 C C . PHE A 1 87 ? 33.75348 33.55457 19.72001 1.000 19.56400 89 PHE A C 1
ATOM 594 O O . PHE A 1 87 ? 34.14808 34.37771 18.88301 1.000 18.37987 89 PHE A O 1
ATOM 602 N N . LEU A 1 88 ? 33.68742 32.24822 19.44598 1.000 16.85842 90 LEU A N 1
ATOM 603 C CA . LEU A 1 88 ? 34.10303 31.78222 18.12737 1.000 17.72463 90 LEU A CA 1
ATOM 604 C C . LEU A 1 88 ? 33.27696 32.43501 17.02144 1.000 17.63337 90 LEU A C 1
ATOM 605 O O . LEU A 1 88 ? 33.82247 32.82557 15.98190 1.000 18.84051 90 LEU A O 1
ATOM 610 N N A SER A 1 89 ? 31.96376 32.57079 17.23620 0.624 17.18491 91 SER A N 1
ATOM 611 N N B SER A 1 89 ? 31.96394 32.57821 17.22961 0.376 17.25953 91 SER A N 1
ATOM 612 C CA A SER A 1 89 ? 31.10260 33.19006 16.23323 0.624 20.94286 91 SER A CA 1
ATOM 613 C CA B SER A 1 89 ? 31.12350 33.18866 16.20246 0.376 20.94135 91 SER A CA 1
ATOM 614 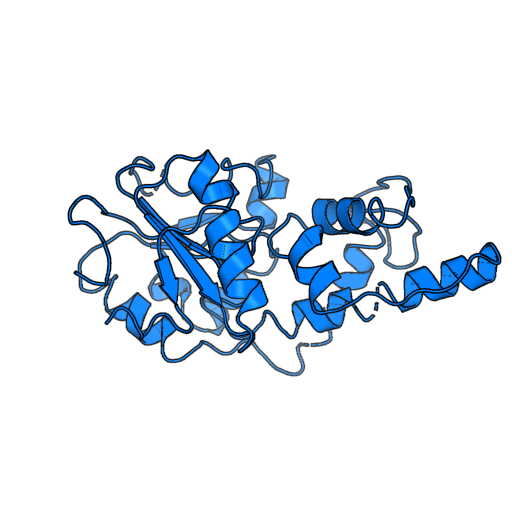C C A SER A 1 89 ? 31.51585 34.63233 15.96336 0.624 21.03718 91 SER A C 1
ATOM 615 C C B SER A 1 89 ? 31.48587 34.64964 15.96721 0.376 21.03399 91 SER A C 1
ATOM 616 O O A SER A 1 89 ? 31.43824 35.10285 14.82194 0.624 20.73334 91 SER A O 1
ATOM 617 O O B SER A 1 89 ? 31.32986 35.15205 14.84798 0.376 20.74665 91 SER A O 1
ATOM 622 N N . SER A 1 90 ? 31.96788 35.34704 17.00106 1.000 18.82033 92 SER A N 1
ATOM 623 C CA . SER A 1 90 ? 32.39667 36.73251 16.82630 1.000 19.73748 92 SER A CA 1
ATOM 624 C C . SER A 1 90 ? 33.61337 36.83370 15.92562 1.000 21.25846 92 SER A C 1
ATOM 625 O O . SER A 1 90 ? 33.88932 37.91591 15.39236 1.000 21.50591 92 SER A O 1
ATOM 628 N N . ARG A 1 91 ? 34.34429 35.73455 15.75292 1.000 19.09723 93 ARG A N 1
ATOM 629 C CA . ARG A 1 91 ? 35.48407 35.64997 14.85258 1.000 17.91917 93 ARG A CA 1
ATOM 630 C C . ARG A 1 91 ? 35.15404 34.90290 13.56010 1.000 21.15344 93 ARG A C 1
ATOM 631 O O . ARG A 1 91 ? 36.07054 34.56675 12.79887 1.000 21.79701 93 ARG A O 1
ATOM 639 N N . ALA A 1 92 ? 33.86758 34.64943 13.29676 1.000 18.38951 94 ALA A N 1
ATOM 640 C CA . ALA A 1 92 ? 33.41233 33.93843 12.09812 1.000 21.10584 94 ALA A CA 1
ATOM 641 C C . ALA A 1 92 ? 33.98450 32.52606 12.05058 1.000 22.84789 94 ALA A C 1
ATOM 642 O O . ALA A 1 92 ? 34.31950 32.00136 10.98707 1.000 22.48125 94 ALA A O 1
ATOM 644 N N . ILE A 1 93 ? 34.09885 31.91038 13.22105 1.000 19.55793 95 ILE A N 1
ATOM 645 C CA . ILE A 1 93 ? 34.56686 30.53834 13.37666 1.000 22.44029 95 ILE A CA 1
ATOM 646 C C . ILE A 1 93 ? 33.40779 29.70600 13.90391 1.000 23.92099 95 ILE A C 1
ATOM 647 O O . ILE A 1 93 ? 32.72619 30.11519 14.85116 1.000 22.94037 95 ILE A O 1
ATOM 652 N N . GLU A 1 94 ? 33.17306 28.54661 13.28933 1.000 24.38123 96 GLU A N 1
ATOM 653 C CA . GLU A 1 94 ? 32.24118 27.58051 13.85851 1.000 20.95769 96 GLU A CA 1
ATOM 654 C C . GLU A 1 94 ? 32.87589 26.20009 13.76785 1.000 21.80948 96 GLU A C 1
ATOM 655 O O . GLU A 1 94 ? 33.44700 25.84297 12.73421 1.000 23.90985 96 GLU A O 1
ATOM 661 N N . ILE A 1 95 ? 32.79140 25.44429 14.85593 1.000 20.22153 97 ILE A N 1
ATOM 662 C CA . ILE A 1 95 ? 33.33566 24.08795 14.91161 1.000 23.19966 97 ILE A CA 1
ATOM 663 C C . ILE A 1 95 ? 32.23499 23.16192 15.41601 1.000 22.78797 97 ILE A C 1
ATOM 664 O O . ILE A 1 95 ? 31.22594 23.62511 15.97031 1.000 22.03485 97 ILE A O 1
ATOM 669 N N . PRO A 1 96 ? 32.38767 21.84900 15.23211 1.000 21.72844 98 PRO A N 1
ATOM 670 C CA . PRO A 1 96 ? 31.36748 20.91175 15.73041 1.000 20.24982 98 PRO A CA 1
ATOM 671 C C . PRO A 1 96 ? 31.28407 20.93130 17.24676 1.000 18.58423 98 PRO A C 1
ATOM 672 O O . PRO A 1 96 ? 32.28413 21.13390 17.93536 1.000 20.05185 98 PRO A O 1
ATOM 676 N N . ASP A 1 97 ? 30.08167 20.66573 17.77227 1.000 20.49277 99 ASP A N 1
ATOM 677 C CA . ASP A 1 97 ? 29.92265 20.64394 19.22946 1.000 20.02940 99 ASP A CA 1
ATOM 678 C C . ASP A 1 97 ? 30.73339 19.51704 19.86471 1.000 20.39976 99 ASP A C 1
ATOM 679 O O . ASP A 1 97 ? 31.31181 19.69470 20.94035 1.000 19.24619 99 ASP A O 1
ATOM 684 N N . GLY A 1 98 ? 30.78242 18.34929 19.22231 1.000 20.15483 100 GLY A N 1
ATOM 685 C CA . GLY A 1 98 ? 31.45462 17.22876 19.86289 1.000 20.57432 100 GLY A CA 1
ATOM 686 C C . GLY A 1 98 ? 30.61057 16.61640 20.97375 1.000 21.85889 100 GLY A C 1
ATOM 687 O O . GLY A 1 98 ? 29.38038 16.70132 20.97875 1.000 22.86379 100 GLY A O 1
ATOM 688 N N . SER A 1 99 ? 31.28666 15.97389 21.92226 1.000 20.96746 101 SER A N 1
ATOM 689 C CA . SER A 1 99 ? 30.65503 15.26168 23.02693 1.000 22.39671 101 SER A CA 1
ATOM 690 C C . SER A 1 99 ? 31.21724 15.77180 24.34559 1.000 21.46592 101 SER A C 1
ATOM 691 O O . SER A 1 99 ? 32.36978 16.20280 24.40006 1.000 20.72084 101 SER A O 1
ATOM 694 N N . PRO A 1 100 ? 30.43214 15.70311 25.42986 1.000 24.23114 102 PRO A N 1
ATOM 695 C CA . PRO A 1 100 ? 30.87532 16.28766 26.71217 1.000 25.93025 102 PRO A CA 1
ATOM 696 C C . PRO A 1 100 ? 32.20036 15.76584 27.22902 1.000 24.72562 102 PRO A C 1
ATOM 697 O O . PRO A 1 100 ? 32.88896 16.49428 27.95347 1.000 25.68656 102 PRO A O 1
ATOM 701 N N . ASP A 1 101 ? 32.57781 14.52357 26.92525 1.000 23.31627 103 ASP A N 1
ATOM 702 C CA . ASP A 1 101 ? 33.82678 13.99294 27.44905 1.000 28.08973 103 ASP A CA 1
ATOM 703 C C . ASP A 1 101 ? 34.99065 14.14806 26.47320 1.000 28.01325 103 ASP A C 1
ATOM 704 O O . ASP A 1 101 ? 36.02530 13.49872 26.65662 1.000 25.21412 103 ASP A O 1
ATOM 709 N N . ASP A 1 102 ? 34.85229 15.00364 25.45888 1.000 22.82798 104 ASP A N 1
ATOM 710 C CA . ASP A 1 102 ? 35.94358 15.21537 24.51477 1.000 22.20908 104 ASP A CA 1
ATOM 711 C C . ASP A 1 102 ? 37.19850 15.68940 25.24574 1.000 22.49867 104 ASP A C 1
ATOM 712 O O . ASP A 1 102 ? 37.11435 16.52847 26.14726 1.000 25.82718 104 ASP A O 1
ATOM 717 N N . PRO A 1 103 ? 38.37155 15.20269 24.86395 1.000 23.90606 105 PRO A N 1
ATOM 718 C CA . PRO A 1 103 ? 39.60754 15.71917 25.45364 1.000 26.37928 105 PRO A CA 1
ATOM 719 C C . PRO A 1 103 ? 39.84762 17.16066 25.04357 1.000 25.71974 105 PRO A C 1
ATOM 720 O O . PRO A 1 103 ? 39.37937 17.62457 24.00103 1.000 22.05118 105 PRO A O 1
ATOM 724 N N . GLY A 1 104 ? 40.59936 17.87393 25.88556 1.000 24.37861 106 GLY A N 1
ATOM 725 C CA . GLY A 1 104 ? 40.91245 19.26455 25.59626 1.000 20.20165 106 GLY A CA 1
ATOM 726 C C . GLY A 1 104 ? 41.63153 19.47196 24.27730 1.000 24.99121 106 GLY A C 1
ATOM 727 O O . GLY A 1 104 ? 41.58077 20.57267 23.72032 1.000 26.67709 106 GLY A O 1
ATOM 728 N N . ALA A 1 105 ? 42.29747 18.43552 23.76096 1.000 24.03155 107 ALA A N 1
ATOM 729 C CA . ALA A 1 105 ? 42.98511 18.53083 22.47728 1.000 29.13443 107 ALA A CA 1
ATOM 730 C C . ALA A 1 105 ? 42.04411 18.47678 21.27887 1.000 29.89998 107 ALA A C 1
ATOM 731 O O . ALA A 1 105 ? 42.49341 18.72752 20.15257 1.000 29.87954 107 ALA A O 1
ATOM 733 N N . ALA A 1 106 ? 40.76599 18.16373 21.48065 1.000 23.71458 108 ALA A N 1
ATOM 734 C CA . ALA A 1 106 ? 39.83352 18.04524 20.36375 1.000 25.05602 108 ALA A CA 1
ATOM 735 C C . ALA A 1 106 ? 39.38317 19.41628 19.87974 1.000 25.29734 108 ALA A C 1
ATOM 736 O O . ALA A 1 106 ? 39.17577 20.33587 20.67712 1.000 24.16148 108 ALA A O 1
ATOM 738 N N . GLU A 1 107 ? 39.20519 19.54032 18.56569 1.000 22.83212 109 GLU A N 1
ATOM 739 C CA . GLU A 1 107 ? 38.68450 20.78095 17.98382 1.000 21.49796 109 GLU A CA 1
ATOM 740 C C . GLU A 1 107 ? 37.15762 20.69091 17.91182 1.000 21.08268 109 GLU A C 1
ATOM 741 O O . GLU A 1 107 ? 36.54409 20.56685 16.84790 1.000 23.36983 109 GLU A O 1
ATOM 747 N N . THR A 1 108 ? 36.55129 20.70659 19.09625 1.000 19.58137 110 THR A N 1
ATOM 748 C CA . THR A 1 108 ? 35.10294 20.70315 19.25568 1.000 18.66271 110 THR A CA 1
ATOM 749 C C . THR A 1 108 ? 34.74637 21.71328 20.33402 1.000 19.84998 110 THR A C 1
ATOM 750 O O . THR A 1 108 ? 35.59153 22.09183 21.14899 1.000 21.12651 110 THR A O 1
ATOM 754 N N . VAL A 1 109 ? 33.47613 22.13210 20.34978 1.000 18.58119 111 VAL A N 1
ATOM 755 C CA . VAL A 1 109 ? 33.02560 23.07190 21.38328 1.000 17.52942 111 VAL A CA 1
ATOM 756 C C . VAL A 1 109 ? 33.25188 22.49243 22.77472 1.000 22.51741 111 VAL A C 1
ATOM 757 O O . VAL A 1 109 ? 33.78732 23.16799 23.66324 1.000 19.32606 111 VAL A O 1
ATOM 761 N N . TYR A 1 110 ? 32.83455 21.23997 22.99816 1.000 18.20476 112 TYR A N 1
ATOM 762 C CA . TYR A 1 110 ? 33.05571 20.63688 24.31036 1.000 18.79146 112 TYR A CA 1
ATOM 763 C C . TYR A 1 110 ? 34.53920 20.48088 24.59763 1.000 19.66805 112 TYR A C 1
ATOM 764 O O . TYR A 1 110 ? 34.97949 20.65451 25.74362 1.000 19.58291 112 TYR A O 1
ATOM 773 N N . GLY A 1 111 ? 35.31625 20.11989 23.57480 1.000 18.53380 113 GLY A N 1
ATOM 774 C CA . GLY A 1 111 ? 36.75295 19.98191 23.75136 1.000 20.71022 113 GLY A CA 1
ATOM 775 C C . GLY A 1 111 ? 37.40241 21.26766 24.23019 1.000 20.20584 113 GLY A C 1
ATOM 776 O O . GLY A 1 111 ? 38.18944 21.26113 25.18076 1.000 18.69075 113 GLY A O 1
ATOM 777 N N A LEU A 1 112 ? 37.07440 22.38826 23.57850 0.315 17.49724 114 LEU A N 1
ATOM 778 N N B LEU A 1 112 ? 37.08689 22.38926 23.57241 0.685 17.40424 114 LEU A N 1
ATOM 779 C CA A LEU A 1 112 ? 37.63468 23.67675 23.98143 0.315 19.14506 114 LEU A CA 1
ATOM 780 C CA B LEU A 1 112 ? 37.65286 23.67124 23.99436 0.685 19.15986 114 LEU A CA 1
ATOM 781 C C A LEU A 1 112 ? 37.18106 24.06718 25.38310 0.315 20.53336 114 LEU A C 1
ATOM 782 C C B LEU A 1 112 ? 37.18746 24.05471 25.39525 0.685 20.62843 114 LEU A C 1
ATOM 783 O O A LEU A 1 112 ? 37.95615 24.64609 26.15607 0.315 18.58303 114 LEU A O 1
ATOM 784 O O B LEU A 1 112 ? 37.96001 24.62320 26.18095 0.685 18.54989 114 LEU A O 1
ATOM 793 N N . GLY A 1 113 ? 35.92581 23.77268 25.72823 1.000 17.75815 115 GLY A N 1
ATOM 794 C CA . GLY A 1 113 ? 35.46212 24.05840 27.07864 1.000 16.82662 115 GLY A CA 1
ATOM 795 C C . GLY A 1 113 ? 36.21231 23.23635 28.11074 1.000 19.87424 115 GLY A C 1
ATOM 796 O O . GLY A 1 113 ? 36.56577 23.73285 29.18742 1.000 19.73402 115 GLY A O 1
ATOM 797 N N . ASN A 1 114 ? 36.46633 21.97154 27.79407 1.000 17.75323 116 ASN A N 1
ATOM 798 C CA . ASN A 1 114 ? 37.23487 21.11934 28.69903 1.000 19.09517 116 ASN A CA 1
ATOM 799 C C . ASN A 1 114 ? 38.68525 21.57621 28.77587 1.000 21.17232 116 ASN A C 1
ATOM 800 O O . ASN A 1 114 ? 39.31268 21.50322 29.83925 1.000 20.07805 116 ASN A O 1
ATOM 805 N N . ARG A 1 115 ? 39.23754 22.02542 27.64990 1.000 19.46023 117 ARG A N 1
ATOM 806 C CA . ARG A 1 115 ? 40.57306 22.61258 27.64371 1.000 19.69235 117 ARG A CA 1
ATOM 807 C C . ARG A 1 115 ? 40.64625 23.81485 28.58150 1.000 19.14311 117 ARG A C 1
ATOM 808 O O . ARG A 1 115 ? 41.59864 23.95249 29.36100 1.000 20.60585 117 ARG A O 1
ATOM 816 N N . LYS A 1 116 ? 39.64928 24.69958 28.51882 1.000 16.69726 118 LYS A N 1
ATOM 817 C CA . LYS A 1 116 ? 39.63871 25.84646 29.42454 1.000 20.79616 118 LYS A CA 1
ATOM 818 C C . LYS A 1 116 ? 39.47431 25.39235 30.87117 1.000 21.92063 118 LYS A C 1
ATOM 819 O O . LYS A 1 116 ? 40.10967 25.94311 31.78333 1.000 19.96847 118 LYS A O 1
ATOM 825 N N . ASN A 1 117 ? 38.60344 24.40975 31.10194 1.000 17.79708 119 ASN A N 1
ATOM 826 C CA . ASN A 1 117 ? 38.37212 23.95164 32.46686 1.000 19.63673 119 ASN A CA 1
ATOM 827 C C . ASN A 1 117 ? 39.62561 23.30660 33.04875 1.000 22.03139 119 ASN A C 1
ATOM 828 O O . ASN A 1 117 ? 39.91468 23.47032 34.24189 1.000 22.35458 119 ASN A O 1
ATOM 833 N N . ASP A 1 118 ? 40.38504 22.57157 32.22537 1.000 21.66381 120 ASP A N 1
ATOM 834 C CA . ASP A 1 118 ? 41.64962 22.00464 32.69894 1.000 25.52613 120 ASP A CA 1
ATOM 835 C C . ASP A 1 118 ? 42.58329 23.10474 33.18822 1.000 25.72933 120 ASP A C 1
ATOM 836 O O . ASP A 1 118 ? 43.23596 22.96589 34.23133 1.000 32.38588 120 ASP A O 1
ATOM 849 N N . LEU A 1 120 ? 41.65446 26.18106 34.20686 1.000 23.21002 122 LEU A N 1
ATOM 850 C CA . LEU A 1 120 ? 41.06229 26.79510 35.39227 1.000 22.76485 122 LEU A CA 1
ATOM 851 C C . LEU A 1 120 ? 41.39305 25.99366 36.64796 1.000 26.32984 122 LEU A C 1
ATOM 852 O O . LEU A 1 120 ? 41.78755 26.55605 37.67639 1.000 29.58350 122 LEU A O 1
ATOM 857 N N . LEU A 1 121 ? 41.23260 24.67110 36.57963 1.000 28.78837 123 LEU A N 1
ATOM 858 C CA . LEU A 1 121 ? 41.52121 23.83315 37.74143 1.000 35.30665 123 LEU A CA 1
ATOM 859 C C . LEU A 1 121 ? 42.98933 23.92154 38.13513 1.000 38.65602 123 LEU A C 1
ATOM 860 O O . LEU A 1 121 ? 43.31845 23.92296 39.32668 1.000 42.51247 123 LEU A O 1
ATOM 865 N N . LYS A 1 122 ? 43.88591 24.00843 37.15029 1.000 37.02062 124 LYS A N 1
ATOM 866 C CA . LYS A 1 122 ? 45.30139 24.21909 37.45020 1.000 42.48118 124 LYS A CA 1
ATOM 867 C C . LYS A 1 122 ? 45.51020 25.53059 38.20321 1.000 49.33519 124 LYS A C 1
ATOM 868 O O . LYS A 1 122 ? 46.23706 25.58167 39.20396 1.000 50.54595 124 LYS A O 1
ATOM 874 N N . LEU A 1 123 ? 44.86225 26.60447 37.74610 1.000 37.43527 125 LEU A N 1
ATOM 875 C CA . LEU A 1 123 ? 45.03016 27.89583 38.40522 1.000 40.07092 125 LEU A CA 1
ATOM 876 C C . LEU A 1 123 ? 44.38063 27.90551 39.78699 1.000 36.64679 125 LEU A C 1
ATOM 877 O O . LEU A 1 123 ? 44.90889 28.52035 40.72037 1.000 46.56994 125 LEU A O 1
ATOM 890 N N . ARG A 1 125 ? 43.76118 25.32284 41.95263 1.000 53.24688 127 ARG A N 1
ATOM 891 C CA . ARG A 1 125 ? 44.44805 24.53216 42.97049 1.000 60.79354 127 ARG A CA 1
ATOM 892 C C . ARG A 1 125 ? 45.66240 25.27005 43.51649 1.000 60.87568 127 ARG A C 1
ATOM 893 O O . ARG A 1 125 ? 46.05563 25.05189 44.66966 1.000 63.88550 127 ARG A O 1
ATOM 901 N N . ASP A 1 126 ? 46.25975 26.15371 42.71296 1.000 59.54823 128 ASP A N 1
ATOM 902 C CA . ASP A 1 126 ? 47.35909 26.98079 43.20139 1.000 65.39987 128 ASP A CA 1
ATOM 903 C C . ASP A 1 126 ? 46.86279 28.00526 44.21529 1.000 66.58129 128 ASP A C 1
ATOM 904 O O . ASP A 1 126 ? 47.32472 28.03935 45.36271 1.000 64.04900 128 ASP A O 1
ATOM 909 N N . ASP A 1 127 ? 45.91853 28.85190 43.80531 1.000 65.88208 129 ASP A N 1
ATOM 910 C CA . ASP A 1 127 ? 45.38824 29.93163 44.63698 1.000 63.06524 129 ASP A CA 1
ATOM 911 C C . ASP A 1 127 ? 43.88312 29.72390 44.79400 1.000 59.70292 129 ASP A C 1
ATOM 912 O O . ASP A 1 127 ? 43.11135 29.99908 43.86855 1.000 52.67787 129 ASP A O 1
ATOM 917 N N . GLY A 1 128 ? 43.46990 29.25562 45.97189 1.000 59.27342 130 GLY A N 1
ATOM 918 C CA . GLY A 1 128 ? 42.07131 28.97032 46.22499 1.000 51.76974 130 GLY A CA 1
ATOM 919 C C . GLY A 1 128 ? 41.20474 30.21818 46.25637 1.000 49.17554 130 GLY A C 1
ATOM 920 O O . GLY A 1 128 ? 41.67924 31.35253 46.33609 1.000 48.67116 130 GLY A O 1
ATOM 921 N N . ALA A 1 129 ? 39.89239 29.98594 46.20560 1.000 40.02933 131 ALA A N 1
ATOM 922 C CA . ALA A 1 129 ? 38.92894 31.07210 46.07946 1.000 32.55154 131 ALA A CA 1
ATOM 923 C C . ALA A 1 129 ? 38.86977 31.91817 47.34760 1.000 33.69184 131 ALA A C 1
ATOM 924 O O . ALA A 1 129 ? 38.75606 31.39052 48.45849 1.000 38.49871 131 ALA A O 1
ATOM 926 N N . GLN A 1 130 ? 38.93253 33.23273 47.17485 1.000 28.27239 132 GLN A N 1
ATOM 927 C CA . GLN A 1 130 ? 38.80910 34.19490 48.26312 1.000 31.11687 132 GLN A CA 1
ATOM 928 C C . GLN A 1 130 ? 37.49332 34.94757 48.13358 1.000 29.96884 132 GLN A C 1
ATOM 929 O O . GLN A 1 130 ? 37.05555 35.25687 47.02360 1.000 27.34483 132 GLN A O 1
ATOM 935 N N . VAL A 1 131 ? 36.87614 35.26227 49.26540 1.000 24.82189 133 VAL A N 1
ATOM 936 C CA . VAL A 1 131 ? 35.62663 36.01222 49.29207 1.000 23.70530 133 VAL A CA 1
ATOM 937 C C . VAL A 1 131 ? 35.94498 37.49948 49.30664 1.000 25.07549 133 VAL A C 1
ATOM 938 O O . VAL A 1 131 ? 36.86692 37.93606 50.00166 1.000 29.84559 133 VAL A O 1
ATOM 942 N N . PHE A 1 132 ? 35.19032 38.28943 48.54826 1.000 22.18244 134 PHE A N 1
ATOM 943 C CA . PHE A 1 132 ? 35.27653 39.73825 48.69979 1.000 21.26848 134 PHE A CA 1
ATOM 944 C C . PHE A 1 132 ? 34.72390 40.12899 50.06426 1.000 22.46115 134 PHE A C 1
ATOM 945 O O . PHE A 1 132 ? 33.61555 39.71895 50.42725 1.000 22.82110 134 PHE A O 1
ATOM 953 N N A ASP A 1 133 ? 35.49269 40.92891 50.81141 0.579 24.54923 135 ASP A N 1
ATOM 954 N N B ASP A 1 133 ? 35.48466 40.92963 50.81319 0.421 24.57827 135 ASP A N 1
ATOM 955 C CA A ASP A 1 133 ? 35.07348 41.33189 52.15349 0.579 25.25051 135 ASP A CA 1
ATOM 956 C CA B ASP A 1 133 ? 35.04591 41.30967 52.15331 0.421 25.30242 135 ASP A CA 1
ATOM 957 C C A ASP A 1 133 ? 33.71268 42.01836 52.12409 0.579 27.52625 135 ASP A C 1
ATOM 958 C C B ASP A 1 133 ? 33.69317 42.00569 52.11529 0.421 27.49305 135 ASP A C 1
ATOM 959 O O A ASP A 1 133 ? 32.86855 41.77734 52.99548 0.579 24.37468 135 ASP A O 1
ATOM 960 O O 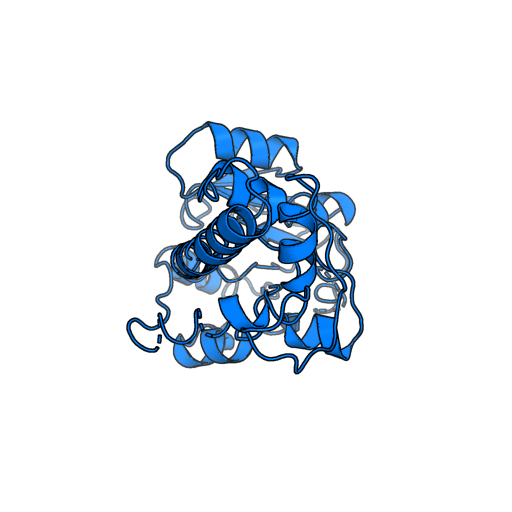B ASP A 1 133 ? 32.83739 41.76276 52.97469 0.421 24.40871 135 ASP A O 1
ATOM 969 N N . GLY A 1 134 ? 33.47736 42.87063 51.12172 1.000 24.73395 136 GLY A N 1
ATOM 970 C CA . GLY A 1 134 ? 32.19685 43.54794 51.01598 1.000 22.41358 136 GLY A CA 1
ATOM 971 C C . GLY A 1 134 ? 31.05918 42.60304 50.70227 1.000 21.66076 136 GLY A C 1
ATOM 972 O O . GLY A 1 134 ? 29.91182 42.85418 51.08939 1.000 20.98466 136 GLY A O 1
ATOM 973 N N . SER A 1 135 ? 31.35492 41.50146 50.00718 1.000 20.01249 137 SER A N 1
ATOM 974 C CA . SER A 1 135 ? 30.31349 40.53064 49.69415 1.000 19.55895 137 SER A CA 1
ATOM 975 C C . SER A 1 135 ? 29.94008 39.72361 50.92608 1.000 19.86517 137 SER A C 1
ATOM 976 O O . SER A 1 135 ? 28.76006 39.40752 51.13245 1.000 20.36268 137 SER A O 1
ATOM 979 N N . ARG A 1 136 ? 30.93555 39.36246 51.73637 1.000 19.93630 138 ARG A N 1
ATOM 980 C CA . ARG A 1 136 ? 30.64473 38.72338 53.01650 1.000 21.77487 138 ARG A CA 1
ATOM 981 C C . ARG A 1 136 ? 29.77356 39.63057 53.87392 1.000 24.65563 138 ARG A C 1
ATOM 982 O O . ARG A 1 136 ? 28.77977 39.18434 54.45703 1.000 22.28016 138 ARG A O 1
ATOM 990 N N . ARG A 1 137 ? 30.11798 40.92311 53.94141 1.000 22.31927 139 ARG A N 1
ATOM 991 C CA . ARG A 1 137 ? 29.30830 41.85371 54.72495 1.000 22.47584 139 ARG A CA 1
ATOM 992 C C . ARG A 1 137 ? 27.87978 41.90409 54.20479 1.000 22.25628 139 ARG A C 1
ATOM 993 O O . ARG A 1 137 ? 26.92167 41.92034 54.99383 1.000 21.09814 139 ARG A O 1
ATOM 1001 N N . TYR A 1 138 ? 27.71473 41.93586 52.87542 1.000 21.73947 140 TYR A N 1
ATOM 1002 C CA . TYR A 1 138 ? 26.37711 42.05779 52.30875 1.000 19.38230 140 TYR A CA 1
ATOM 1003 C C . TYR A 1 138 ? 25.56164 40.79012 52.54357 1.000 22.38902 140 TYR A C 1
ATOM 1004 O O . TYR A 1 138 ? 24.37516 40.86358 52.88655 1.000 21.00801 140 TYR A O 1
ATOM 1013 N N . LEU A 1 139 ? 26.17982 39.62033 52.38137 1.000 19.62254 141 LEU A N 1
ATOM 1014 C CA . LEU A 1 139 ? 25.47486 38.37651 52.67802 1.000 18.56558 141 LEU A CA 1
ATOM 1015 C C . LEU A 1 139 ? 25.05991 38.31311 54.14333 1.000 22.19381 141 LEU A C 1
ATOM 1016 O O . LEU A 1 139 ? 23.95784 37.85277 54.46117 1.000 21.69650 141 LEU A O 1
ATOM 1021 N N . GLU A 1 140 ? 25.93485 38.74296 55.05613 1.000 21.87667 142 GLU A N 1
ATOM 1022 C CA . GLU A 1 140 ? 25.54791 38.76385 56.46730 1.000 22.66484 142 GLU A CA 1
ATOM 1023 C C . GLU A 1 140 ? 24.34132 39.66889 56.68936 1.000 21.74161 142 GLU A C 1
ATOM 1024 O O . GLU A 1 140 ? 23.43571 39.32816 57.46222 1.000 23.69810 142 GLU A O 1
ATOM 1030 N N . ALA A 1 141 ? 24.31247 40.82250 56.01691 1.000 20.33877 143 ALA A N 1
ATOM 1031 C CA . ALA A 1 141 ? 23.21765 41.77127 56.19364 1.000 22.28530 143 ALA A CA 1
ATOM 1032 C C . ALA A 1 141 ? 21.90837 41.22433 55.63398 1.000 21.36097 143 ALA A C 1
ATOM 1033 O O . ALA A 1 141 ? 20.85615 41.33744 56.27570 1.000 20.25125 143 ALA A O 1
ATOM 1035 N N . VAL A 1 142 ? 21.94501 40.65153 54.42513 1.000 19.78237 144 VAL A N 1
ATOM 1036 C CA A VAL A 1 142 ? 20.70534 40.13750 53.85636 0.403 21.68772 144 VAL A CA 1
ATOM 1037 C CA B VAL A 1 142 ? 20.74421 40.08503 53.81014 0.597 21.68855 144 VAL A CA 1
ATOM 1038 C C . VAL A 1 142 ? 20.19999 38.94969 54.66557 1.000 21.02047 144 VAL A C 1
ATOM 1039 O O . VAL A 1 142 ? 18.98623 38.80556 54.85578 1.000 21.19042 144 VAL A O 1
ATOM 1046 N N . THR A 1 143 ? 21.10693 38.10959 55.18148 1.000 19.91924 145 THR A N 1
ATOM 1047 C CA . THR A 1 143 ? 20.70614 36.98044 56.02240 1.000 21.11678 145 THR A CA 1
ATOM 1048 C C . THR A 1 143 ? 20.10805 37.45426 57.33848 1.000 21.19656 145 THR A C 1
ATOM 1049 O O . THR A 1 143 ? 19.10309 36.90253 57.80776 1.000 21.74680 145 THR A O 1
ATOM 1053 N N . ALA A 1 144 ? 20.71234 38.47636 57.95074 1.000 22.30850 146 ALA A N 1
ATOM 1054 C CA . ALA A 1 144 ? 20.17161 39.01114 59.19532 1.000 25.55461 146 ALA A CA 1
ATOM 1055 C C . ALA A 1 144 ? 18.78784 39.60722 58.98020 1.000 22.33584 146 ALA A C 1
ATOM 1056 O O . ALA A 1 144 ? 17.94373 39.56127 59.87952 1.000 23.35732 146 ALA A O 1
ATOM 1058 N N . ALA A 1 145 ? 18.53981 40.16382 57.79950 1.000 20.54636 147 ALA A N 1
ATOM 1059 C CA . ALA A 1 145 ? 17.23376 40.69795 57.44488 1.000 22.47453 147 ALA A CA 1
ATOM 1060 C C . ALA A 1 145 ? 16.22464 39.61400 57.09753 1.000 24.43423 147 ALA A C 1
ATOM 1061 O O . ALA A 1 145 ? 15.06055 39.93765 56.84936 1.000 25.64692 147 ALA A O 1
ATOM 1063 N N . GLY A 1 146 ? 16.63118 38.34639 57.06762 1.000 20.55418 148 GLY A N 1
ATOM 1064 C CA . GLY A 1 146 ? 15.68944 37.27450 56.80972 1.000 20.58771 148 GLY A CA 1
ATOM 1065 C C . GLY A 1 146 ? 15.32455 37.07887 55.35311 1.000 20.15991 148 GLY A C 1
ATOM 1066 O O . GLY A 1 146 ? 14.30013 36.44471 55.06605 1.000 22.35839 148 GLY A O 1
ATOM 1067 N N . LEU A 1 147 ? 16.12399 37.60016 54.42292 1.000 20.81326 149 LEU A N 1
ATOM 1068 C CA . LEU A 1 147 ? 15.86169 37.42996 52.99608 1.000 20.96862 149 LEU A CA 1
ATOM 1069 C C . LEU A 1 147 ? 16.44492 36.11231 52.49883 1.000 20.43232 149 LEU A C 1
ATOM 1070 O O . LEU A 1 147 ? 17.51784 35.69486 52.93860 1.000 20.17379 149 LEU A O 1
ATOM 1075 N N . GLY A 1 148 ? 15.74665 35.47625 51.56105 1.000 20.56673 150 GLY A N 1
ATOM 1076 C CA . GLY A 1 148 ? 16.27987 34.27244 50.93910 1.000 20.63937 150 GLY A CA 1
ATOM 1077 C C . GLY A 1 148 ? 17.48702 34.57541 50.06746 1.000 22.65237 150 GLY A C 1
ATOM 1078 O O . GLY A 1 148 ? 17.61933 35.66121 49.50126 1.000 23.83396 150 GLY A O 1
ATOM 1079 N N . VAL A 1 149 ? 18.38254 33.59119 49.94874 1.000 18.86322 151 VAL A N 1
ATOM 1080 C CA . VAL A 1 149 ? 19.61509 33.74480 49.17727 1.000 18.18691 151 VAL A CA 1
ATOM 1081 C C . VAL A 1 149 ? 19.80619 32.53581 48.27054 1.000 19.78489 151 VAL A C 1
ATOM 1082 O O . VAL A 1 149 ? 19.80502 31.39081 48.74117 1.000 19.34835 151 VAL A O 1
ATOM 1086 N N . ALA A 1 150 ? 20.01300 32.79224 46.97877 1.000 19.13001 152 ALA A N 1
ATOM 1087 C CA . ALA A 1 150 ? 20.42548 31.76163 46.03641 1.000 17.75155 152 ALA A CA 1
ATOM 1088 C C . ALA A 1 150 ? 21.68151 32.22154 45.30749 1.000 18.94894 152 ALA A C 1
ATOM 1089 O O . ALA A 1 150 ? 21.93338 33.42188 45.17181 1.000 18.47589 152 ALA A O 1
ATOM 1091 N N . VAL A 1 151 ? 22.47395 31.25743 44.83949 1.000 17.60195 153 VAL A N 1
ATOM 1092 C CA . VAL A 1 151 ? 23.58114 31.52177 43.92551 1.000 16.27588 153 VAL A CA 1
ATOM 1093 C C . VAL A 1 151 ? 23.21677 30.91055 42.57927 1.000 18.47534 153 VAL A C 1
ATOM 1094 O O . VAL A 1 151 ? 22.77931 29.75340 42.51664 1.000 17.83462 153 VAL A O 1
ATOM 1098 N N . VAL A 1 152 ? 23.33892 31.70594 41.51197 1.000 16.47011 154 VAL A N 1
ATOM 1099 C CA . VAL A 1 152 ? 23.00960 31.29851 40.14390 1.000 17.78409 154 VAL A CA 1
ATOM 1100 C C . VAL A 1 152 ? 24.24774 31.59869 39.30404 1.000 17.92787 154 VAL A C 1
ATOM 1101 O O . VAL A 1 152 ? 24.53048 32.76531 38.99794 1.000 18.90604 154 VAL A O 1
ATOM 1105 N N A SER A 1 153 ? 24.98559 30.55420 38.94471 0.778 17.31434 155 SER A N 1
ATOM 1106 N N B SER A 1 153 ? 24.99251 30.55796 38.92693 0.222 17.45663 155 SER A N 1
ATOM 1107 C CA A SER A 1 153 ? 26.25968 30.68179 38.25848 0.778 19.68817 155 SER A CA 1
ATOM 1108 C CA B SER A 1 153 ? 26.26750 30.76328 38.24628 0.222 19.69841 155 SER A CA 1
ATOM 1109 C C A SER A 1 153 ? 26.34446 29.64028 37.15198 0.778 20.64843 155 SER A C 1
ATOM 1110 C C B SER A 1 153 ? 26.56314 29.61995 37.28415 0.222 20.96296 155 SER A C 1
ATOM 1111 O O A SER A 1 153 ? 25.76623 28.56105 37.25094 0.778 23.92999 155 SER A O 1
ATOM 1112 O O B SER A 1 153 ? 26.36811 28.45288 37.62244 0.222 18.60808 155 SER A O 1
ATOM 1117 N N . SER A 1 154 ? 27.08951 29.95969 36.10465 1.000 19.51358 156 SER A N 1
ATOM 1118 C CA . SER A 1 154 ? 27.39605 28.94860 35.09835 1.000 19.70997 156 SER A CA 1
ATOM 1119 C C . SER A 1 154 ? 28.54357 28.02741 35.50569 1.000 21.72221 156 SER A C 1
ATOM 1120 O O . SER A 1 154 ? 28.73856 26.99186 34.86355 1.000 23.78625 156 SER A O 1
ATOM 1123 N N . SER A 1 155 ? 29.29912 28.36420 36.54949 1.000 20.79459 157 SER A N 1
ATOM 1124 C CA . SER A 1 155 ? 30.48843 27.59058 36.88154 1.000 19.63705 157 SER A CA 1
ATOM 1125 C C . SER A 1 155 ? 30.11059 26.22263 37.44219 1.000 21.89512 157 SER A C 1
ATOM 1126 O O . SER A 1 155 ? 29.27301 26.11158 38.34492 1.000 24.66288 157 SER A O 1
ATOM 1129 N N . ALA A 1 156 ? 30.73889 25.18376 36.90255 1.000 23.27934 158 ALA A N 1
ATOM 1130 C CA . ALA A 1 156 ? 30.49430 23.83111 37.38702 1.000 22.99489 158 ALA A CA 1
ATOM 1131 C C . ALA A 1 156 ? 31.01468 23.61362 38.80281 1.000 26.39368 158 ALA A C 1
ATOM 1132 O O . ALA A 1 156 ? 30.53325 22.70353 39.48457 1.000 28.49092 158 ALA A O 1
ATOM 1134 N N . ASN A 1 157 ? 31.98121 24.41036 39.25771 1.000 24.12844 159 ASN A N 1
ATOM 1135 C CA . ASN A 1 157 ? 32.59951 24.20072 40.56523 1.000 22.92797 159 ASN A CA 1
ATOM 1136 C C . ASN A 1 157 ? 31.92648 24.99260 41.67653 1.000 24.36487 159 ASN A C 1
ATOM 1137 O O . ASN A 1 157 ? 32.47695 25.06466 42.78322 1.000 24.93406 159 ASN A O 1
ATOM 1142 N N . THR A 1 158 ? 30.74644 25.56510 41.41389 1.000 21.35550 160 THR A N 1
ATOM 1143 C CA . THR A 1 158 ? 30.11343 26.46889 42.37687 1.000 19.56217 160 THR A CA 1
ATOM 1144 C C . THR A 1 158 ? 29.90855 25.80243 43.73415 1.000 20.78316 160 THR A C 1
ATOM 1145 O O . THR A 1 158 ? 30.17797 26.41294 44.77734 1.000 21.98141 160 THR A O 1
ATOM 1149 N N . ARG A 1 159 ? 29.42159 24.56040 43.74760 1.000 23.80488 161 ARG A N 1
ATOM 1150 C CA . ARG A 1 159 ? 29.19440 23.88818 45.02591 1.000 25.37048 161 ARG A CA 1
ATOM 1151 C C . ARG A 1 159 ? 30.47896 23.81552 45.84178 1.000 29.09760 161 ARG A C 1
ATOM 1152 O O . ARG A 1 159 ? 30.48474 24.11485 47.04424 1.000 27.21843 161 ARG A O 1
ATOM 1160 N N . ASP A 1 160 ? 31.58026 23.42713 45.19686 1.000 24.85484 162 ASP A N 1
ATOM 1161 C CA . ASP A 1 160 ? 32.85201 23.31223 45.90001 1.000 31.20965 162 ASP A CA 1
ATOM 1162 C C . ASP A 1 160 ? 33.34974 24.67015 46.38060 1.000 27.43118 162 ASP A C 1
ATOM 1163 O O . ASP A 1 160 ? 33.87128 24.78364 47.49554 1.000 29.80606 162 ASP A O 1
ATOM 1168 N N . VAL A 1 161 ? 33.21705 25.70609 45.54882 1.000 25.60212 163 VAL A N 1
ATOM 1169 C CA . VAL A 1 161 ? 33.66588 27.03912 45.94605 1.000 25.75532 163 VAL A CA 1
ATOM 1170 C C . VAL A 1 161 ? 32.87585 27.53322 47.15534 1.000 25.78478 163 VAL A C 1
ATOM 1171 O O . VAL A 1 161 ? 33.44494 28.07793 48.10865 1.000 24.39513 163 VAL A O 1
ATOM 1175 N N . LEU A 1 162 ? 31.54944 27.36207 47.13408 1.000 24.00672 164 LEU A N 1
ATOM 1176 C CA . LEU A 1 162 ? 30.75229 27.79234 48.28161 1.000 21.38949 164 LEU A CA 1
ATOM 1177 C C . LEU A 1 162 ? 31.11818 27.00777 49.53634 1.000 26.55441 164 LEU A C 1
ATOM 1178 O O . LEU A 1 162 ? 31.06468 27.55354 50.64513 1.000 27.33505 164 LEU A O 1
ATOM 1183 N N . ALA A 1 163 ? 31.51591 25.74483 49.37965 1.000 26.13250 165 ALA A N 1
ATOM 1184 C CA . ALA A 1 163 ? 31.88821 24.92615 50.52972 1.000 26.50447 165 ALA A CA 1
ATOM 1185 C C . ALA A 1 163 ? 33.22433 25.36631 51.12232 1.000 32.35961 165 ALA A C 1
ATOM 1186 O O . ALA A 1 163 ? 33.32581 25.60357 52.33116 1.000 31.33912 165 ALA A O 1
ATOM 1188 N N . THR A 1 164 ? 34.26779 25.47442 50.29194 1.000 28.34183 166 THR A N 1
ATOM 1189 C CA . THR A 1 164 ? 35.58716 25.79626 50.83244 1.000 31.73907 166 THR A CA 1
ATOM 1190 C C . THR A 1 164 ? 35.65178 27.21367 51.39321 1.000 29.10531 166 THR A C 1
ATOM 1191 O O . THR A 1 164 ? 36.38093 27.45275 52.36542 1.000 33.19269 166 THR A O 1
ATOM 1195 N N . THR A 1 165 ? 34.91713 28.16073 50.80424 1.000 28.50889 167 THR A N 1
ATOM 1196 C CA . THR A 1 165 ? 34.88041 29.52136 51.33652 1.000 28.40956 167 THR A CA 1
ATOM 1197 C C . THR A 1 165 ? 33.97966 29.65479 52.55223 1.000 31.10542 167 THR A C 1
ATOM 1198 O O . THR A 1 165 ? 34.06537 30.66647 53.25988 1.000 31.91348 167 THR A O 1
ATOM 1202 N N . GLY A 1 166 ? 33.11102 28.67789 52.79878 1.000 30.06116 168 GLY A N 1
ATOM 1203 C CA . GLY A 1 166 ? 32.13619 28.78096 53.86195 1.000 32.58318 168 GLY A CA 1
ATOM 1204 C C . GLY A 1 166 ? 30.94535 29.65747 53.54279 1.000 29.35063 168 GLY A C 1
ATOM 1205 O O . GLY A 1 166 ? 30.11162 29.88968 54.42555 1.000 28.74106 168 GLY A O 1
ATOM 1206 N N . LEU A 1 167 ? 30.83137 30.15652 52.31389 1.000 23.88310 169 LEU A N 1
ATOM 1207 C CA . LEU A 1 167 ? 29.67545 30.96073 51.95391 1.000 21.94933 169 LEU A CA 1
ATOM 1208 C C . LEU A 1 167 ? 28.40891 30.12822 51.87412 1.000 24.71006 169 LEU A C 1
ATOM 1209 O O . LEU A 1 167 ? 27.31284 30.69371 51.92205 1.000 25.10350 169 LEU A O 1
ATOM 1214 N N . ASP A 1 168 ? 28.52902 28.79800 51.79290 1.000 26.44006 170 ASP A N 1
ATOM 1215 C CA . ASP A 1 168 ? 27.33056 27.97194 51.71846 1.000 31.04444 170 ASP A CA 1
ATOM 1216 C C . ASP A 1 168 ? 26.45163 28.13284 52.94961 1.000 28.09879 170 ASP A C 1
ATOM 1217 O O . ASP A 1 168 ? 25.25326 27.84355 52.88102 1.000 32.07575 170 ASP A O 1
ATOM 1222 N N . ARG A 1 169 ? 27.00042 28.62355 54.06293 1.000 27.05992 171 ARG A N 1
ATOM 1223 C CA . ARG A 1 169 ? 26.15939 28.84234 55.23292 1.000 29.56077 171 ARG A CA 1
ATOM 1224 C C . ARG A 1 169 ? 25.14152 29.96134 55.01067 1.000 29.93227 171 ARG A C 1
ATOM 1225 O O . ARG A 1 169 ? 24.13236 30.00846 55.72040 1.000 30.81574 171 ARG A O 1
ATOM 1233 N N . PHE A 1 170 ? 25.37097 30.84866 54.03752 1.000 24.53753 172 PHE A N 1
ATOM 1234 C CA . PHE A 1 170 ? 24.44616 31.93396 53.72541 1.000 24.39743 172 PHE A CA 1
ATOM 1235 C C . PHE A 1 170 ? 23.47865 31.60661 52.59826 1.000 23.62873 172 PHE A C 1
ATOM 1236 O O . PHE A 1 170 ? 22.58227 32.41488 52.33434 1.000 26.52510 172 PHE A O 1
ATOM 1244 N N . VAL A 1 171 ? 23.65199 30.47768 51.91075 1.000 22.34976 173 VAL A N 1
ATOM 1245 C CA . VAL A 1 171 ? 22.99944 30.21566 50.62401 1.000 20.68957 173 VAL A CA 1
ATOM 1246 C C . VAL A 1 171 ? 22.00598 29.07384 50.79828 1.000 26.52065 173 VAL A C 1
ATOM 1247 O O . VAL A 1 171 ? 22.39032 27.96561 51.19010 1.000 26.98829 173 VAL A O 1
ATOM 1251 N N . GLN A 1 172 ? 20.73313 29.31690 50.47053 1.000 19.59642 174 GLN A N 1
ATOM 1252 C CA . GLN A 1 172 ? 19.76714 28.23626 50.63372 1.000 21.02340 174 GLN A CA 1
ATOM 1253 C C . GLN A 1 172 ? 19.53796 27.44399 49.35483 1.000 20.45861 174 GLN A C 1
ATOM 1254 O O . GLN A 1 172 ? 19.16126 26.27012 49.43620 1.000 25.03281 174 GLN A O 1
ATOM 1260 N N . GLN A 1 173 ? 19.70574 28.06124 48.18540 1.000 18.77064 175 GLN A N 1
ATOM 1261 C CA . GLN A 1 173 ? 19.43653 27.38847 46.91680 1.000 22.86544 175 GLN A CA 1
ATOM 1262 C C . GLN A 1 173 ? 20.56034 27.68148 45.93212 1.000 22.42118 175 GLN A C 1
ATOM 1263 O O . GLN A 1 173 ? 21.14195 28.77104 45.93569 1.000 20.46404 175 GLN A O 1
ATOM 1269 N N . ARG A 1 174 ? 20.84690 26.70947 45.06358 1.000 20.02731 176 ARG A N 1
ATOM 1270 C CA . ARG A 1 174 ? 21.96303 26.82707 44.13052 1.000 19.67987 176 ARG A CA 1
ATOM 1271 C C . ARG A 1 174 ? 21.53468 26.32887 42.75453 1.000 22.71030 176 ARG A C 1
ATOM 1272 O O . ARG A 1 174 ? 21.01356 25.21686 42.63498 1.000 23.89749 176 ARG A O 1
ATOM 1280 N N . VAL A 1 175 ? 21.75422 27.14313 41.72392 1.000 20.00076 177 VAL A N 1
ATOM 1281 C CA . VAL A 1 175 ? 21.58732 26.72826 40.32832 1.000 21.17624 177 VAL A CA 1
ATOM 1282 C C . VAL A 1 175 ? 22.92683 26.99251 39.66126 1.000 20.65914 177 VAL A C 1
ATOM 1283 O O . VAL A 1 175 ? 23.28297 28.15324 39.43504 1.000 22.55110 177 VAL A O 1
ATOM 1287 N N . ASP A 1 176 ? 23.69267 25.93621 39.38500 1.000 18.88623 178 ASP A N 1
ATOM 1288 C CA . ASP A 1 176 ? 25.04270 26.14072 38.87181 1.000 22.50031 178 ASP A CA 1
ATOM 1289 C C . ASP A 1 176 ? 25.24404 25.40139 37.54921 1.000 22.13564 178 ASP A C 1
ATOM 1290 O O . ASP A 1 176 ? 24.28533 24.95657 36.91183 1.000 21.95626 178 ASP A O 1
ATOM 1295 N N . GLY A 1 177 ? 26.51204 25.29423 37.12526 1.000 21.38220 179 GLY A N 1
ATOM 1296 C CA . GLY A 1 177 ? 26.79883 24.67978 35.83869 1.000 22.15464 179 GLY A CA 1
ATOM 1297 C C . GLY A 1 177 ? 26.36641 23.22987 35.76683 1.000 26.03273 179 GLY A C 1
ATOM 1298 O O . GLY A 1 177 ? 26.03707 22.72698 34.68680 1.000 27.16663 179 GLY A O 1
ATOM 1299 N N . VAL A 1 178 ? 26.38308 22.53263 36.90434 1.000 24.09893 180 VAL A N 1
ATOM 1300 C CA . VAL A 1 178 ? 25.86188 21.17158 36.94489 1.000 26.84649 180 VAL A CA 1
ATOM 1301 C C . VAL A 1 178 ? 24.35125 21.18008 36.75129 1.000 25.38444 180 VAL A C 1
ATOM 1302 O O . VAL A 1 178 ? 23.80589 20.37724 35.98072 1.000 27.81862 180 VAL A O 1
ATOM 1306 N N . THR A 1 179 ? 23.65706 22.08375 37.45157 1.000 24.03470 181 THR A N 1
ATOM 1307 C CA . THR A 1 179 ? 22.20629 22.18975 37.31492 1.000 26.96710 181 THR A CA 1
ATOM 1308 C C . THR A 1 179 ? 21.81289 22.44638 35.86757 1.000 25.18751 181 THR A C 1
ATOM 1309 O O . THR A 1 179 ? 20.86326 21.84585 35.35928 1.000 29.07161 181 THR A O 1
ATOM 1313 N N . LEU A 1 180 ? 22.51002 23.37188 35.20033 1.000 23.94048 182 LEU A N 1
ATOM 1314 C CA . LEU A 1 180 ? 22.17323 23.68384 33.81517 1.000 25.91834 182 LEU A CA 1
ATOM 1315 C C . LEU A 1 180 ? 22.25820 22.44054 32.94436 1.000 27.69412 182 LEU A C 1
ATOM 1316 O O . LEU A 1 180 ? 21.41236 22.22234 32.06679 1.000 29.60592 182 LEU A O 1
ATOM 1321 N N . ARG A 1 181 ? 23.28254 21.61864 33.16919 1.000 27.18023 183 ARG A N 1
ATOM 1322 C CA . ARG A 1 181 ? 23.47457 20.42165 32.36123 1.000 32.25167 183 ARG A CA 1
ATOM 1323 C C . ARG A 1 181 ? 22.43830 19.35733 32.69975 1.000 35.89417 183 ARG A C 1
ATOM 1324 O O . ARG A 1 181 ? 21.84127 18.74729 31.80425 1.000 38.55930 183 ARG A O 1
ATOM 1332 N N . GLU A 1 182 ? 22.20427 19.12811 33.99166 1.000 33.18120 184 GLU A N 1
ATOM 1333 C CA . GLU A 1 182 ? 21.36220 18.01541 34.41223 1.000 36.90108 184 GLU A CA 1
ATOM 1334 C C . GLU A 1 182 ? 19.87577 18.31181 34.25276 1.000 37.57297 184 GLU A C 1
ATOM 1335 O O . GLU A 1 182 ? 19.10333 17.39837 33.94650 1.000 39.00928 184 GLU A O 1
ATOM 1341 N N . GLU A 1 183 ? 19.45551 19.56279 34.42453 1.000 33.27480 185 GLU A N 1
ATOM 1342 C CA . GLU A 1 183 ? 18.05821 19.9300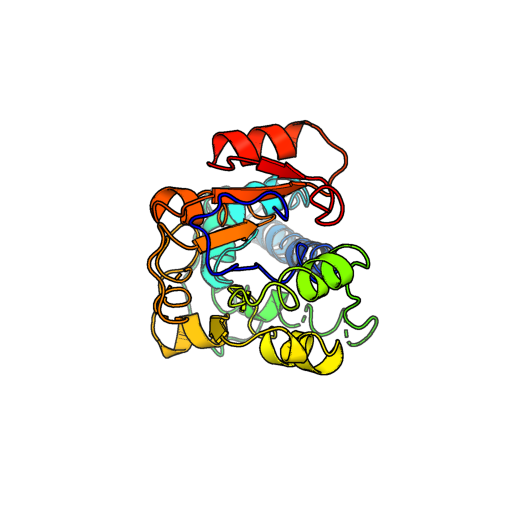1 34.24484 1.000 36.89747 185 GLU A CA 1
ATOM 1343 C C . GLU A 1 183 ? 17.78468 20.55918 32.88401 1.000 35.66330 185 GLU A C 1
ATOM 1344 O O . GLU A 1 183 ? 16.65358 20.98766 32.63346 1.000 37.69945 185 GLU A O 1
ATOM 1350 N N . HIS A 1 184 ? 18.79377 20.63482 32.01088 1.000 32.63383 186 HIS A N 1
ATOM 1351 C CA . HIS A 1 184 ? 18.64431 21.16856 30.65542 1.000 31.14512 186 HIS A CA 1
ATOM 1352 C C . HIS A 1 184 ? 18.04829 22.57736 30.67135 1.000 32.92888 186 HIS A C 1
ATOM 1353 O O . HIS A 1 184 ? 17.05196 22.86514 30.00565 1.000 33.29376 186 HIS A O 1
ATOM 1360 N N . ILE A 1 185 ? 18.68618 23.46695 31.43123 1.000 26.17498 187 ILE A N 1
ATOM 1361 C CA . ILE A 1 185 ? 18.24973 24.85132 31.58178 1.000 26.59864 187 ILE A CA 1
ATOM 1362 C C . ILE A 1 185 ? 19.08341 25.72547 30.65993 1.000 27.01241 187 ILE A C 1
ATOM 1363 O O . ILE A 1 185 ? 20.31330 25.60616 30.63066 1.000 25.49177 187 ILE A O 1
ATOM 1368 N N . ALA A 1 186 ? 18.42281 26.60857 29.91420 1.000 22.69768 188 ALA A N 1
ATOM 1369 C CA . ALA A 1 186 ? 19.14752 27.55928 29.08223 1.000 22.76967 188 ALA A CA 1
ATOM 1370 C C . ALA A 1 186 ? 19.90232 28.54517 29.95852 1.000 21.06357 188 ALA A C 1
ATOM 1371 O O . ALA A 1 186 ? 19.37942 29.03206 30.96503 1.000 22.29731 188 ALA A O 1
ATOM 1373 N N . GLY A 1 187 ? 21.14120 28.84227 29.57570 1.000 19.88781 189 GLY A N 1
ATOM 1374 C CA . GLY A 1 187 ? 21.95678 29.74766 30.35837 1.000 18.88726 189 GLY A CA 1
ATOM 1375 C C . GLY A 1 187 ? 21.71024 31.20496 30.02578 1.000 19.34508 189 GLY A C 1
ATOM 1376 O O . GLY A 1 187 ? 20.93843 31.55964 29.13383 1.000 21.16388 189 GLY A O 1
ATOM 1377 N N . LYS A 1 188 ? 22.39810 32.06518 30.77469 1.000 19.268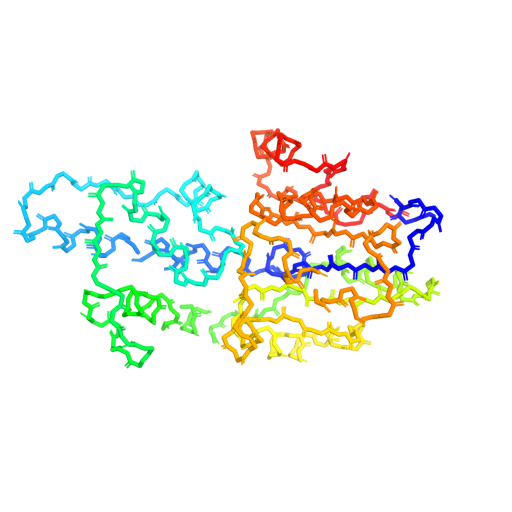43 190 LYS A N 1
ATOM 1378 C CA . LYS A 1 188 ? 22.34785 33.49760 30.52006 1.000 16.44138 190 LYS A CA 1
ATOM 1379 C C . LYS A 1 188 ? 22.78671 33.79110 29.08293 1.000 18.86773 190 LYS A C 1
ATOM 1380 O O . LYS A 1 188 ? 23.71926 33.15652 28.57294 1.000 20.53160 190 LYS A O 1
ATOM 1386 N N . PRO A 1 189 ? 22.16963 34.77368 28.40502 1.000 19.81484 191 PRO A N 1
ATOM 1387 C CA . PRO A 1 189 ? 21.22364 35.77137 28.92311 1.000 19.67557 191 PRO A CA 1
ATOM 1388 C C . PRO A 1 189 ? 19.76834 35.32471 29.00227 1.000 20.04681 191 PRO A C 1
ATOM 1389 O O . PRO A 1 189 ? 18.91854 36.17664 29.24916 1.000 20.16201 191 PRO A O 1
ATOM 1393 N N . ALA A 1 190 ? 19.41849 34.05864 28.77404 1.000 17.97802 192 ALA A N 1
ATOM 1394 C CA . ALA A 1 190 ? 18.06207 33.63060 29.06944 1.000 23.54377 192 ALA A CA 1
ATOM 1395 C C . ALA A 1 190 ? 17.79935 33.80645 30.56322 1.000 20.62441 192 ALA A C 1
ATOM 1396 O O . ALA A 1 190 ? 18.70492 33.63195 31.38137 1.000 18.75988 192 ALA A O 1
ATOM 1398 N N . PRO A 1 191 ? 16.57314 34.16529 30.94689 1.000 20.03380 193 PRO A N 1
ATOM 1399 C CA . PRO A 1 191 ? 16.26134 34.33930 32.37348 1.000 20.67227 193 PRO A CA 1
ATOM 1400 C C . PRO A 1 191 ? 16.03300 33.02991 33.11742 1.000 24.11750 193 PRO A C 1
ATOM 1401 O O . PRO A 1 191 ? 15.87576 33.06173 34.34262 1.000 22.24725 193 PRO A O 1
ATOM 1405 N N . ASP A 1 192 ? 16.06111 31.89467 32.40708 1.000 25.14814 194 ASP A N 1
ATOM 1406 C CA . ASP A 1 192 ? 15.53816 30.63104 32.93246 1.000 23.93412 194 ASP A CA 1
ATOM 1407 C C . ASP A 1 192 ? 16.23637 30.19093 34.21364 1.000 23.30619 194 ASP A C 1
ATOM 1408 O O . ASP A 1 192 ? 15.59635 29.62246 35.10980 1.000 23.59499 194 ASP A O 1
ATOM 1413 N N . SER A 1 193 ? 17.55177 30.40317 34.31656 1.000 20.64378 195 SER A N 1
ATOM 1414 C CA . SER A 1 193 ? 18.24969 29.90736 35.50286 1.000 19.36818 195 SER A CA 1
ATOM 1415 C C . SER A 1 193 ? 17.92785 30.75116 36.73484 1.000 21.28501 195 SER A C 1
ATOM 1416 O O . SER A 1 193 ? 17.82363 30.21126 37.84334 1.000 21.06481 195 SER A O 1
ATOM 1419 N N . PHE A 1 194 ? 17.75278 32.07098 36.56847 1.000 20.37439 196 PHE A N 1
ATOM 1420 C CA . PHE A 1 194 ? 17.28024 32.89095 37.68458 1.000 19.40267 196 PHE A CA 1
ATOM 1421 C C . PHE A 1 194 ? 15.84960 32.52815 38.06669 1.000 22.31630 196 PHE A C 1
ATOM 1422 O O . PHE A 1 194 ? 15.50009 32.53349 39.25122 1.000 21.61494 196 PHE A O 1
ATOM 1446 N N . ARG A 1 196 ? 14.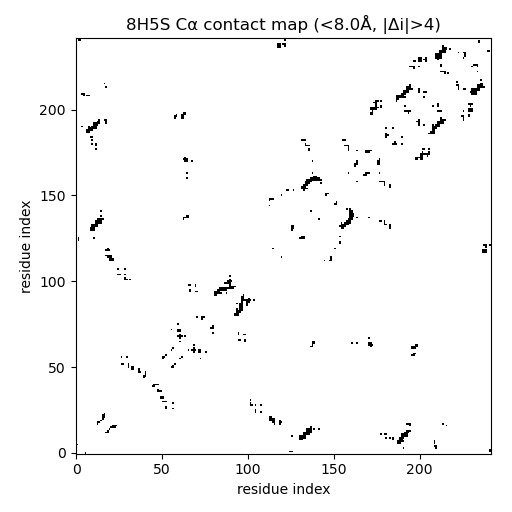41878 29.58686 37.76989 1.000 26.34821 198 ARG A N 1
ATOM 1447 C CA . ARG A 1 196 ? 14.49310 28.33197 38.51051 1.000 25.02066 198 ARG A CA 1
ATOM 1448 C C . ARG A 1 196 ? 14.89670 28.57961 39.95892 1.000 25.33482 198 ARG A C 1
ATOM 1449 O O . ARG A 1 196 ? 14.32431 27.98786 40.87971 1.000 24.18071 198 ARG A O 1
ATOM 1457 N N . ALA A 1 197 ? 15.86965 29.46326 40.18131 1.000 22.95818 199 ALA A N 1
ATOM 1458 C CA . ALA A 1 197 ? 16.29041 29.75404 41.55015 1.000 24.01448 199 ALA A CA 1
ATOM 1459 C C . ALA A 1 197 ? 15.18048 30.44403 42.33842 1.000 24.62652 199 ALA A C 1
ATOM 1460 O O . ALA A 1 197 ? 14.94874 30.11703 43.50704 1.000 22.58929 199 ALA A O 1
ATOM 1462 N N . ALA A 1 198 ? 14.48649 31.40355 41.71787 1.000 22.69097 200 ALA A N 1
ATOM 1463 C CA . ALA A 1 198 ? 13.36917 32.05642 42.39515 1.000 24.84551 200 ALA A CA 1
ATOM 1464 C C . ALA A 1 198 ? 12.31715 31.03634 42.80178 1.000 24.87408 200 ALA A C 1
ATOM 1465 O O . ALA A 1 198 ? 11.79069 31.07321 43.92132 1.000 26.43907 200 ALA A O 1
ATOM 1467 N N . GLU A 1 199 ? 12.01834 30.10644 41.90141 1.000 23.40319 201 GLU A N 1
ATOM 1468 C CA . GLU A 1 199 ? 11.07286 29.03778 42.18721 1.000 28.22243 201 GLU A CA 1
ATOM 1469 C C . GLU A 1 199 ? 11.53426 28.18757 43.37264 1.000 26.04559 201 GLU A C 1
ATOM 1470 O O . GLU A 1 199 ? 10.73559 27.87812 44.26683 1.000 26.97160 201 GLU A O 1
ATOM 1484 N N . LEU A 1 201 ? 13.40678 29.11983 45.77319 1.000 24.57171 203 LEU A N 1
ATOM 1485 C CA . LEU A 1 201 ? 13.27926 29.97727 46.94406 1.000 25.15836 203 LEU A CA 1
ATOM 1486 C C . LEU A 1 201 ? 11.83431 30.26434 47.32466 1.000 29.35242 203 LEU A C 1
ATOM 1487 O O . LEU A 1 201 ? 11.59523 30.85525 48.38686 1.000 26.58792 203 LEU A O 1
ATOM 1492 N N . GLY A 1 202 ? 10.87059 29.87795 46.49369 1.000 26.67868 204 GLY A N 1
ATOM 1493 C CA . GLY A 1 202 ? 9.48228 30.15281 46.80403 1.000 28.16669 204 GLY A CA 1
ATOM 1494 C C . GLY A 1 202 ? 9.06262 31.59575 46.61296 1.000 29.26502 204 GLY A C 1
ATOM 1495 O O . GLY A 1 202 ? 8.12392 32.04980 47.27773 1.000 32.32397 204 GLY A O 1
ATOM 1496 N N . VAL A 1 203 ? 9.72578 32.33176 45.71738 1.000 26.04408 205 VAL A N 1
ATOM 1497 C CA . VAL A 1 203 ? 9.37642 33.71765 45.42845 1.000 28.05443 205 VAL A CA 1
ATOM 1498 C C . VAL A 1 203 ? 9.19074 33.88508 43.92647 1.000 30.48604 205 VAL A C 1
ATOM 1499 O O . VAL A 1 203 ? 9.65971 33.07723 43.12336 1.000 30.83047 205 VAL A O 1
ATOM 1503 N N . THR A 1 204 ? 8.48411 34.95146 43.55606 1.000 27.60653 206 THR A N 1
ATOM 1504 C CA . THR A 1 204 ? 8.35912 35.34761 42.16211 1.000 28.56921 206 THR A CA 1
ATOM 1505 C C . THR A 1 204 ? 9.43273 36.37002 41.80951 1.000 32.77299 206 THR A C 1
ATOM 1506 O O . THR A 1 204 ? 10.00780 37.01312 42.69304 1.000 26.40476 206 THR A O 1
ATOM 1510 N N . PRO A 1 205 ? 9.74122 36.54571 40.52029 1.000 28.16451 207 PRO A N 1
ATOM 1511 C CA . PRO A 1 205 ? 10.77939 37.52314 40.16294 1.000 26.56774 207 PRO A CA 1
ATOM 1512 C C . PRO A 1 205 ? 10.47501 38.93369 40.62856 1.000 24.99746 207 PRO A C 1
ATOM 1513 O O . PRO A 1 205 ? 11.41278 39.68105 40.92508 1.000 23.34976 207 PRO A O 1
ATOM 1517 N N . ASP A 1 206 ? 9.19856 39.32501 40.72661 1.000 25.97918 208 ASP A N 1
ATOM 1518 C CA . ASP A 1 206 ? 8.92788 40.68211 41.19297 1.000 30.55370 208 ASP A CA 1
ATOM 1519 C C . ASP A 1 206 ? 9.16186 40.84522 42.69004 1.000 34.62476 208 ASP A C 1
ATOM 1520 O O . ASP A 1 206 ? 8.97740 41.95084 43.20918 1.000 34.03708 208 ASP A O 1
ATOM 1525 N N . ALA A 1 207 ? 9.55936 39.77748 43.38734 1.000 26.01476 209 ALA A N 1
ATOM 1526 C CA . ALA A 1 207 ? 9.96378 39.84553 44.78769 1.000 24.66064 209 ALA A CA 1
ATOM 1527 C C . ALA A 1 207 ? 11.42780 39.45330 44.96439 1.000 26.11201 209 ALA A C 1
ATOM 1528 O O . ALA A 1 207 ? 11.84641 39.09936 46.07091 1.000 27.81188 209 ALA A O 1
ATOM 1530 N N . ALA A 1 208 ? 12.22489 39.51447 43.90309 1.000 24.08238 210 ALA A N 1
ATOM 1531 C CA . ALA A 1 208 ? 13.59856 39.03717 43.95875 1.000 24.09434 210 ALA A CA 1
ATOM 1532 C C . ALA A 1 208 ? 14.54269 40.04395 43.31880 1.000 25.37648 210 ALA A C 1
ATOM 1533 O O . ALA A 1 208 ? 14.18727 40.73358 42.35788 1.000 24.83921 210 ALA A O 1
ATOM 1535 N N . ALA A 1 209 ? 15.75086 40.12238 43.86753 1.000 19.22484 211 ALA A N 1
ATOM 1536 C CA . ALA A 1 209 ? 16.82368 40.95862 43.35014 1.000 19.79460 211 ALA A CA 1
ATOM 1537 C C . ALA A 1 209 ? 17.91323 40.08416 42.74312 1.000 19.61177 211 ALA A C 1
ATOM 1538 O O . ALA A 1 209 ? 18.20012 38.99581 43.24441 1.000 20.79703 211 ALA A O 1
ATOM 1540 N N . VAL A 1 210 ? 18.54009 40.58675 41.68168 1.000 17.68314 212 VAL A N 1
ATOM 1541 C CA . VAL A 1 210 ? 19.60863 39.88759 40.97305 1.000 18.26777 212 VAL A CA 1
ATOM 1542 C C . VAL A 1 210 ? 20.88540 40.70537 41.10514 1.000 16.79188 212 VAL A C 1
ATOM 1543 O O . VAL A 1 210 ? 20.85427 41.93377 40.95677 1.000 20.29614 212 VAL A O 1
ATOM 1547 N N . PHE A 1 211 ? 22.00372 40.02924 41.38168 1.000 16.19305 213 PHE A N 1
ATOM 1548 C CA . PHE A 1 211 ? 23.30317 40.67372 41.58040 1.000 17.39193 213 PHE A CA 1
ATOM 1549 C C . PHE A 1 211 ? 24.29867 40.02218 40.63085 1.000 19.30044 213 PHE A C 1
ATOM 1550 O O . PHE A 1 211 ? 24.62609 38.84219 40.78912 1.000 18.32868 213 PHE A O 1
ATOM 1558 N N . GLU A 1 212 ? 24.79620 40.79090 39.66255 1.000 17.97583 214 GLU A N 1
ATOM 1559 C CA . GLU A 1 212 ? 25.53051 40.24374 38.53077 1.000 17.95289 214 GLU A CA 1
ATOM 1560 C C . GLU A 1 212 ? 26.67657 41.14746 38.12095 1.000 16.24944 214 GLU A C 1
ATOM 1561 O O . GLU A 1 212 ? 26.50165 42.36474 38.04119 1.000 20.07650 214 GLU A O 1
ATOM 1567 N N . ASP A 1 213 ? 27.82069 40.55127 37.78999 1.000 16.65703 215 ASP A N 1
ATOM 1568 C CA . ASP A 1 213 ? 28.86194 41.31507 37.11570 1.000 18.66378 215 ASP A CA 1
ATOM 1569 C C . ASP A 1 213 ? 28.90412 41.05296 35.61576 1.000 20.51045 215 ASP A C 1
ATOM 1570 O O . ASP A 1 213 ? 29.58706 41.78867 34.89107 1.000 19.82371 215 ASP A O 1
ATOM 1575 N N . ALA A 1 214 ? 28.17927 40.05125 35.12707 1.000 18.14341 216 ALA A N 1
ATOM 1576 C CA . ALA A 1 214 ? 28.20963 39.70835 33.70941 1.000 17.50882 216 ALA A CA 1
ATOM 1577 C C . ALA A 1 214 ? 27.10823 40.43729 32.95071 1.000 18.27260 216 ALA A C 1
ATOM 1578 O O . ALA A 1 214 ? 25.96111 40.48718 33.40151 1.000 17.69979 216 ALA A O 1
ATOM 1580 N N . LEU A 1 215 ? 27.46294 40.98866 31.78147 1.000 17.56874 217 LEU A N 1
ATOM 1581 C CA . LEU A 1 215 ? 26.44894 41.59901 30.92239 1.000 18.26023 217 LEU A CA 1
ATOM 1582 C C . LEU A 1 215 ? 25.33700 40.60379 30.58799 1.000 17.52297 217 LEU A C 1
ATOM 1583 O O . LEU A 1 215 ? 24.15252 40.96466 30.58707 1.000 19.62811 217 LEU A O 1
ATOM 1588 N N . SER A 1 216 ? 25.69816 39.34428 30.29841 1.000 17.04521 218 SER A N 1
ATOM 1589 C CA . SER A 1 216 ? 24.68182 38.33508 29.99460 1.000 16.73662 218 SER A CA 1
ATOM 1590 C C . SER A 1 216 ? 23.74097 38.13532 31.17258 1.000 20.56453 218 SER A C 1
ATOM 1591 O O . SER A 1 216 ? 22.54774 37.87694 30.98121 1.000 19.25829 218 SER A O 1
ATOM 1594 N N . GLY A 1 217 ? 24.25462 38.25519 32.38859 1.000 17.50738 219 GLY A N 1
ATOM 1595 C CA . GLY A 1 217 ? 23.44575 38.03905 33.57869 1.000 20.50700 219 GLY A CA 1
ATOM 1596 C C . GLY A 1 217 ? 22.51107 39.19662 33.86287 1.000 18.33268 219 GLY A C 1
ATOM 1597 O O . GLY A 1 217 ? 21.37013 38.99615 34.29625 1.000 16.90266 219 GLY A O 1
ATOM 1598 N N A VAL A 1 218 ? 22.95698 40.43476 33.63087 0.420 18.79420 220 VAL A N 1
ATOM 1599 N N B VAL A 1 218 ? 22.99748 40.41368 33.63714 0.580 18.79449 220 VAL A N 1
ATOM 1600 C CA A VAL A 1 218 ? 22.02588 41.53818 33.85603 0.420 18.00479 220 VAL A CA 1
ATOM 1601 C CA B VAL A 1 218 ? 22.13616 41.57610 33.79328 0.580 18.01217 220 VAL A CA 1
ATOM 1602 C C A VAL A 1 218 ? 20.96312 41.55942 32.76635 0.420 16.32325 220 VAL A C 1
ATOM 1603 C C B VAL A 1 218 ? 20.99503 41.51407 32.78872 0.580 16.24127 220 VAL A C 1
ATOM 1604 O O A VAL A 1 218 ? 19.81789 41.95164 33.02175 0.420 19.41442 220 VAL A O 1
ATOM 1605 O O B VAL A 1 218 ? 19.83408 41.77369 33.12911 0.580 19.10756 220 VAL A O 1
ATOM 1612 N N . ALA A 1 219 ? 21.30059 41.12292 31.54648 1.000 18.14226 221 ALA A N 1
ATOM 1613 C CA . ALA A 1 219 ? 20.26396 40.97727 30.52812 1.000 17.93280 221 ALA A CA 1
ATOM 1614 C C . ALA A 1 219 ? 19.26510 39.89660 30.92774 1.000 20.87472 221 ALA A C 1
ATOM 1615 O O . ALA A 1 219 ? 18.05718 40.04443 30.70372 1.000 21.42841 221 ALA A O 1
ATOM 1617 N N . ALA A 1 220 ? 19.75030 38.81201 31.54306 1.000 17.05124 222 ALA A N 1
ATOM 1618 C CA . ALA A 1 220 ? 18.85267 37.76200 32.01777 1.000 19.20119 222 ALA A CA 1
ATOM 1619 C C . ALA A 1 220 ? 17.93050 38.28471 33.11272 1.000 18.83807 222 ALA A C 1
ATOM 1620 O O . ALA A 1 220 ? 16.73829 37.95959 33.13738 1.000 21.19830 222 ALA A O 1
ATOM 1622 N N . GLY A 1 221 ? 18.46820 39.09155 34.02800 1.000 19.29378 223 GLY A N 1
ATOM 1623 C CA . GLY A 1 221 ? 17.63471 39.66221 35.07429 1.000 20.81396 223 GLY A CA 1
ATOM 1624 C C . GLY A 1 221 ? 16.56238 40.57622 34.51504 1.000 22.21729 223 GLY A C 1
ATOM 1625 O O . GLY A 1 221 ? 15.40767 40.52976 34.94719 1.000 19.65880 223 GLY A O 1
ATOM 1626 N N . ARG A 1 222 ? 16.92489 41.41186 33.53683 1.000 21.09279 224 ARG A N 1
ATOM 1627 C CA . ARG A 1 222 ? 15.92847 42.26735 32.90312 1.000 22.65329 224 ARG A CA 1
ATOM 1628 C C . ARG A 1 222 ? 14.88770 41.43573 32.16174 1.000 25.12324 224 ARG A C 1
ATOM 1629 O O . ARG A 1 222 ? 13.68198 41.70756 32.25103 1.000 23.53303 224 ARG A O 1
ATOM 1637 N N . ALA A 1 223 ? 15.33313 40.41392 31.42446 1.000 20.24402 225 ALA A N 1
ATOM 1638 C CA . ALA A 1 223 ? 14.40316 39.57261 30.67899 1.000 23.75117 225 ALA A CA 1
ATOM 1639 C C . ALA A 1 223 ? 13.43429 38.84164 31.60087 1.000 25.20537 225 ALA A C 1
ATOM 1640 O O . ALA A 1 223 ? 12.31002 38.53017 31.19348 1.000 25.53555 225 ALA A O 1
ATOM 1642 N N . GLY A 1 224 ? 13.85294 38.54113 32.82194 1.000 22.81910 226 GLY A N 1
ATOM 1643 C CA . GLY A 1 224 ? 12.98213 37.88969 33.77960 1.000 25.76211 226 GLY A CA 1
ATOM 1644 C C . GLY A 1 224 ? 12.08321 38.81495 34.56927 1.000 27.99900 226 GLY A C 1
ATOM 1645 O O . GLY A 1 224 ? 11.31172 38.34001 35.41037 1.000 25.99191 226 GLY A O 1
ATOM 1646 N N . ASN A 1 225 ? 12.16642 40.12390 34.31687 1.000 24.79641 227 ASN A N 1
ATOM 1647 C CA . ASN A 1 225 ? 11.37384 41.13037 35.03032 1.000 26.04108 227 ASN A CA 1
ATOM 1648 C C . ASN A 1 225 ? 11.59668 41.05238 36.53789 1.000 25.08629 227 ASN A C 1
ATOM 1649 O O . ASN A 1 225 ? 10.64975 41.10721 37.32831 1.000 26.30354 227 ASN A O 1
ATOM 1654 N N . PHE A 1 226 ? 12.85268 40.91833 36.94230 1.000 22.49701 228 PHE A N 1
ATOM 1655 C CA . PHE A 1 226 ? 13.15733 40.89083 38.36670 1.000 22.32047 228 PHE A CA 1
ATOM 1656 C C . PHE A 1 226 ? 13.01497 42.28545 38.96792 1.000 24.84397 228 PHE A C 1
ATOM 1657 O O . PHE A 1 226 ? 13.16437 43.29896 38.28263 1.000 24.37103 228 PHE A O 1
ATOM 1665 N N . ALA A 1 227 ? 12.69135 42.32117 40.26267 1.000 23.77234 229 ALA A N 1
ATOM 1666 C CA . ALA A 1 227 ? 12.34184 43.57959 40.92248 1.000 24.81738 229 ALA A CA 1
ATOM 1667 C C . ALA A 1 227 ? 13.47058 44.59830 40.83182 1.000 23.72969 229 ALA A C 1
ATOM 1668 O O . ALA A 1 227 ? 13.22742 45.79938 40.65198 1.000 25.09974 229 ALA A O 1
ATOM 1670 N N . VAL A 1 228 ? 14.70724 44.14710 40.96889 1.000 19.81224 230 VAL A N 1
ATOM 1671 C CA . VAL A 1 228 ? 15.86377 45.02205 40.81514 1.000 20.63188 230 VAL A CA 1
ATOM 1672 C C . VAL A 1 228 ? 17.01187 44.17962 40.29037 1.000 19.61140 230 VAL A C 1
ATOM 1673 O O . VAL A 1 228 ? 17.17931 43.01593 40.66884 1.000 20.31796 230 VAL A O 1
ATOM 1677 N N . VAL A 1 229 ? 17.77042 44.75712 39.37323 1.000 17.84570 231 VAL A N 1
ATOM 1678 C CA . VAL A 1 229 ? 18.94222 44.11701 38.79355 1.000 17.77816 231 VAL A CA 1
ATOM 1679 C C . VAL A 1 229 ? 20.12986 44.99014 39.15317 1.000 19.74264 231 VAL A C 1
ATOM 1680 O O . VAL A 1 229 ? 20.19256 46.15485 38.73849 1.000 20.15284 231 VAL A O 1
ATOM 1684 N N . VAL A 1 230 ? 21.04329 44.44461 39.95012 1.000 17.15457 232 VAL A N 1
ATOM 1685 C CA . VAL A 1 230 ? 22.20134 45.16945 40.46669 1.000 16.93935 232 VAL A CA 1
ATOM 1686 C C . VAL A 1 230 ? 23.41649 44.67735 39.69585 1.000 17.83759 232 VAL A C 1
ATOM 1687 O O . VAL A 1 230 ? 23.74807 43.48771 39.74365 1.000 19.37555 232 VAL A O 1
ATOM 1691 N N . GLY A 1 231 ? 24.05201 45.56995 38.94538 1.000 17.63648 233 GLY A N 1
ATOM 1692 C CA . GLY A 1 231 ? 25.28292 45.22571 38.26232 1.000 17.18678 233 GLY A CA 1
ATOM 1693 C C . GLY A 1 231 ? 26.47674 45.57952 39.12972 1.000 20.01488 233 GLY A C 1
ATOM 1694 O O . GLY A 1 231 ? 26.44675 46.54982 39.87983 1.000 20.82143 233 GLY A O 1
ATOM 1695 N N . ILE A 1 232 ? 27.52655 44.77185 39.02552 1.000 18.00965 234 ILE A N 1
ATOM 1696 C CA . ILE A 1 232 ? 28.76146 44.97799 39.77772 1.000 18.16167 234 ILE A CA 1
ATOM 1697 C C . ILE A 1 232 ? 29.87732 45.25476 38.77900 1.000 17.65244 234 ILE A C 1
ATOM 1698 O O . ILE A 1 232 ? 30.11663 44.44397 37.87295 1.000 19.81194 234 ILE A O 1
ATOM 1703 N N . ASN A 1 233 ? 30.56239 46.39225 38.94580 1.000 17.45902 235 ASN A N 1
ATOM 1704 C CA . ASN A 1 233 ? 31.66665 46.79319 38.07325 1.000 18.38387 235 ASN A CA 1
ATOM 1705 C C . ASN A 1 233 ? 32.94573 46.91767 38.88838 1.000 21.18179 235 ASN A C 1
ATOM 1706 O O . ASN A 1 233 ? 33.12137 47.89851 39.62096 1.000 23.21511 235 ASN A O 1
ATOM 1711 N N . ARG A 1 234 ? 33.85306 45.95000 38.74109 1.000 19.98307 236 ARG A N 1
ATOM 1712 C CA . ARG A 1 234 ? 35.14595 46.00929 39.40981 1.000 22.50831 236 ARG A CA 1
ATOM 1713 C C . ARG A 1 234 ? 36.28076 46.38934 38.46472 1.000 24.04134 236 ARG A C 1
ATOM 1714 O O . ARG A 1 234 ? 37.44945 46.31053 38.85547 1.000 25.24776 236 ARG A O 1
ATOM 1722 N N . THR A 1 235 ? 35.96777 46.80552 37.23246 1.000 21.86923 237 THR A N 1
ATOM 1723 C CA . THR A 1 235 ? 37.01557 47.07709 36.25161 1.000 24.02521 237 THR A CA 1
ATOM 1724 C C . THR A 1 235 ? 37.69552 48.41474 36.47480 1.000 23.52573 237 THR A C 1
ATOM 1725 O O . THR A 1 235 ? 38.77168 48.64883 35.91178 1.000 27.09011 237 THR A O 1
ATOM 1729 N N . GLY A 1 236 ? 37.09144 49.29648 37.26511 1.000 26.09781 238 GLY A N 1
ATOM 1730 C CA . GLY A 1 236 ? 37.60368 50.64396 37.39471 1.000 28.31476 238 GLY A CA 1
ATOM 1731 C C . GLY A 1 236 ? 37.39578 51.52031 36.18222 1.000 32.16333 238 GLY A C 1
ATOM 1732 O O . GLY A 1 236 ? 37.94966 52.62247 36.13312 1.000 33.26719 238 GLY A O 1
ATOM 1733 N N . ARG A 1 237 ? 36.62140 51.07456 35.19754 1.000 31.19785 239 ARG A N 1
ATOM 1734 C CA . ARG A 1 237 ? 36.43065 51.82496 33.96406 1.000 33.70869 239 ARG A CA 1
ATOM 1735 C C . ARG A 1 237 ? 34.94920 52.10665 33.74662 1.000 30.02882 239 ARG A C 1
ATOM 1736 O O . ARG A 1 237 ? 34.09721 51.23547 33.95438 1.000 29.41689 239 ARG A O 1
ATOM 1744 N N . ALA A 1 238 ? 34.65588 53.33484 33.31323 1.000 27.89867 240 ALA A N 1
ATOM 1745 C CA . ALA A 1 238 ? 33.27145 53.75353 33.12330 1.000 28.74260 240 ALA A CA 1
ATOM 1746 C C . ALA A 1 238 ? 32.57156 52.94429 32.03537 1.000 28.87245 240 ALA A C 1
ATOM 1747 O O . ALA A 1 238 ? 31.34905 52.76847 32.08695 1.000 27.07012 240 ALA A O 1
ATOM 1749 N N . ALA A 1 239 ? 33.32490 52.42201 31.06296 1.000 28.33145 241 ALA A N 1
ATOM 1750 C CA . ALA A 1 239 ? 32.70917 51.74822 29.92040 1.000 29.82697 241 ALA A CA 1
ATOM 1751 C C . ALA A 1 239 ? 31.91313 50.51445 30.33820 1.000 29.47806 241 ALA A C 1
ATOM 1752 O O . ALA A 1 239 ? 30.82456 50.26155 29.80438 1.000 27.32228 241 ALA A O 1
ATOM 1754 N N . GLN A 1 240 ? 32.43543 49.72071 31.27848 1.000 24.52579 242 GLN A N 1
ATOM 1755 C CA . GLN A 1 240 ? 31.68652 48.54269 31.70174 1.000 24.48464 242 GLN A CA 1
ATOM 1756 C C . GLN A 1 240 ? 30.45150 48.93045 32.50474 1.000 21.24097 242 GLN A C 1
ATOM 1757 O O . GLN A 1 240 ? 29.42372 48.25347 32.41446 1.000 20.43678 242 GLN A O 1
ATOM 1763 N N . ALA A 1 241 ? 30.52663 50.00353 33.29839 1.000 20.74774 243 ALA A N 1
ATOM 1764 C CA . ALA A 1 241 ? 29.33407 50.44254 34.01804 1.000 21.47933 243 ALA A CA 1
ATOM 1765 C C . ALA A 1 241 ? 28.23728 50.85619 33.04297 1.000 20.70370 243 ALA A C 1
ATOM 1766 O O . ALA A 1 241 ? 27.06310 50.51185 33.23814 1.000 20.53994 243 ALA A O 1
ATOM 1768 N N . ALA A 1 242 ? 28.60629 51.59112 31.98541 1.000 19.84076 244 ALA A N 1
ATOM 1769 C CA . ALA A 1 242 ? 27.63918 51.95662 30.95335 1.000 22.39585 244 ALA A CA 1
ATOM 1770 C C . ALA A 1 242 ? 27.03340 50.71767 30.30758 1.000 23.78374 244 ALA A C 1
ATOM 1771 O O . ALA A 1 242 ? 25.81869 50.65755 30.08522 1.000 23.28283 244 ALA A O 1
ATOM 1773 N N . GLN A 1 243 ? 27.86188 49.71748 29.99331 1.000 22.46481 245 GLN A N 1
ATOM 1774 C CA . GLN A 1 243 ? 27.32310 48.50395 29.37592 1.000 21.98435 245 GLN A CA 1
ATOM 1775 C C . GLN A 1 243 ? 26.38158 47.77052 30.32372 1.000 20.95274 245 GLN A C 1
ATOM 1776 O O . GLN A 1 243 ? 25.35763 47.22429 29.89278 1.000 21.69672 245 GLN A O 1
ATOM 1782 N N . LEU A 1 244 ? 26.70841 47.74024 31.62032 1.000 18.37459 246 LEU A N 1
ATOM 1783 C CA . LEU A 1 244 ? 25.82690 47.07434 32.57021 1.000 20.46351 246 LEU A CA 1
ATOM 1784 C C . LEU A 1 244 ? 24.46708 47.75851 32.60745 1.000 20.61268 246 LEU A C 1
ATOM 1785 O O . LEU A 1 244 ? 23.42768 47.08957 32.57707 1.000 18.20523 246 LEU A O 1
ATOM 1790 N N . ARG A 1 245 ? 24.45134 49.09792 32.63835 1.000 18.85494 247 ARG A N 1
ATOM 1791 C CA . ARG A 1 245 ? 23.17955 49.81454 32.61553 1.000 18.75276 247 ARG A CA 1
ATOM 1792 C C . ARG A 1 245 ? 22.43480 49.57814 31.30187 1.000 21.03056 247 ARG A C 1
ATOM 1793 O O . ARG A 1 245 ? 21.22108 49.33306 31.30532 1.000 23.87915 247 ARG A O 1
ATOM 1801 N N . ARG A 1 246 ? 23.14828 49.61551 30.16985 1.000 19.65535 248 ARG A N 1
ATOM 1802 C CA . ARG A 1 246 ? 22.49119 49.43515 28.87443 1.000 21.81805 248 ARG A CA 1
ATOM 1803 C C . ARG A 1 246 ? 21.90324 48.03943 28.73640 1.000 23.94979 248 ARG A C 1
ATOM 1804 O O . ARG A 1 246 ? 20.90183 47.85321 28.03454 1.000 25.40726 248 ARG A O 1
ATOM 1812 N N . HIS A 1 247 ? 22.49251 47.05887 29.40803 1.000 20.20341 249 HIS A N 1
ATOM 1813 C CA . HIS A 1 247 ? 22.01100 45.68805 29.35834 1.000 24.75957 249 HIS A CA 1
ATOM 1814 C C . HIS A 1 247 ? 20.91731 45.39924 30.37187 1.000 25.99637 249 HIS A C 1
ATOM 1815 O O . HIS A 1 247 ? 20.38922 44.28279 30.37772 1.000 26.49920 249 HIS A O 1
ATOM 1822 N N . GLY A 1 248 ? 20.56471 46.36311 31.22120 1.000 22.17924 250 GLY A N 1
ATOM 1823 C CA . GLY A 1 248 ? 19.39730 46.21024 32.06970 1.000 24.85232 250 GLY A CA 1
ATOM 1824 C C . GLY A 1 248 ? 19.61148 46.41964 33.55850 1.000 27.07447 250 GLY A C 1
ATOM 1825 O O . GLY A 1 248 ? 18.67567 46.22739 34.33988 1.000 26.72502 250 GLY A O 1
ATOM 1826 N N . ALA A 1 249 ? 20.80894 46.81907 33.98287 1.000 20.49739 251 ALA A N 1
ATOM 1827 C CA . ALA A 1 249 ? 21.02543 47.04243 35.40895 1.000 20.55930 251 ALA A CA 1
ATOM 1828 C C . ALA A 1 249 ? 20.33352 48.32604 35.86335 1.000 23.95077 251 ALA A C 1
ATOM 1829 O O . ALA A 1 249 ? 20.46487 49.38468 35.23283 1.000 24.92547 251 ALA A O 1
ATOM 1831 N N . ASP A 1 250 ? 19.56806 48.21186 36.95227 1.000 20.86710 252 ASP A N 1
ATOM 1832 C CA . ASP A 1 250 ? 18.93234 49.35399 37.60323 1.000 24.24750 252 ASP A CA 1
ATOM 1833 C C . ASP A 1 250 ? 19.91636 50.11612 38.47687 1.000 24.15528 252 ASP A C 1
ATOM 1834 O O . ASP A 1 250 ? 19.81605 51.34157 38.62403 1.000 24.58247 252 ASP A O 1
ATOM 1839 N N . VAL A 1 251 ? 20.82391 49.37992 39.09788 1.000 21.34517 253 VAL A N 1
ATOM 1840 C CA . VAL A 1 251 ? 21.81669 49.88146 40.03368 1.000 19.83840 253 VAL A CA 1
ATOM 1841 C C . VAL A 1 251 ? 23.15202 49.33022 39.56764 1.000 20.34096 253 VAL A C 1
ATOM 1842 O O . VAL A 1 251 ? 23.22340 48.18182 39.12531 1.000 21.09239 253 VAL A O 1
ATOM 1846 N N . VAL A 1 252 ? 24.21094 50.13349 39.65173 1.000 19.77847 254 VAL A N 1
ATOM 1847 C CA . VAL A 1 252 ? 25.56408 49.62847 39.44435 1.000 18.60154 254 VAL A CA 1
ATOM 1848 C C . VAL A 1 252 ? 26.41155 50.02884 40.64299 1.000 19.42135 254 VAL A C 1
ATOM 1849 O O . VAL A 1 252 ? 26.41657 51.20094 41.03597 1.000 22.71178 254 VAL A O 1
ATOM 1853 N N . VAL A 1 253 ? 27.12018 49.06008 41.22060 1.000 19.65477 255 VAL A N 1
ATOM 1854 C CA . VAL A 1 253 ? 28.02039 49.30659 42.34134 1.000 18.42982 255 VAL A CA 1
ATOM 1855 C C . VAL A 1 253 ? 29.40483 48.79296 41.96800 1.000 21.84650 255 VAL A C 1
ATOM 1856 O O . VAL A 1 253 ? 29.55663 47.91709 41.11687 1.000 21.28416 255 VAL A O 1
ATOM 1860 N N . THR A 1 254 ? 30.43043 49.34916 42.61224 1.000 21.23882 256 THR A N 1
ATOM 1861 C CA . THR A 1 254 ? 31.75986 48.76873 42.45853 1.000 22.01946 256 THR A CA 1
ATOM 1862 C C . THR A 1 254 ? 32.03245 47.69005 43.49012 1.000 25.12685 256 THR A C 1
ATOM 1863 O O . THR A 1 254 ? 33.03344 46.97059 43.37027 1.000 23.29622 256 THR A O 1
ATOM 1867 N N . ASP A 1 255 ? 31.16454 47.56672 44.49160 1.000 21.50033 257 ASP A N 1
ATOM 1868 C CA . ASP A 1 255 ? 31.28746 46.57143 45.54452 1.000 24.31929 257 ASP A CA 1
ATOM 1869 C C . ASP A 1 255 ? 29.97262 46.55350 46.30733 1.000 20.97890 257 ASP A C 1
ATOM 1870 O O . ASP A 1 255 ? 29.32470 47.59164 46.45106 1.000 22.84967 257 ASP A O 1
ATOM 1875 N N . LEU A 1 256 ? 29.57771 45.37013 46.78021 1.000 19.70639 258 LEU A N 1
ATOM 1876 C CA . LEU A 1 256 ? 28.29078 45.26725 47.45958 1.000 20.13453 258 LEU A CA 1
ATOM 1877 C C . LEU A 1 256 ? 28.23851 46.10733 48.72744 1.000 21.16519 258 LEU A C 1
ATOM 1878 O O . LEU A 1 256 ? 27.14367 46.49674 49.14423 1.000 23.63630 258 LEU A O 1
ATOM 1883 N N . ALA A 1 257 ? 29.38892 46.42415 49.33382 1.000 21.24425 259 ALA A N 1
ATOM 1884 C CA . ALA A 1 257 ? 29.38178 47.25241 50.53884 1.000 27.77448 259 ALA A CA 1
ATOM 1885 C C . ALA A 1 257 ? 28.83539 48.65025 50.26963 1.000 26.63892 259 ALA A C 1
ATOM 1886 O O . ALA A 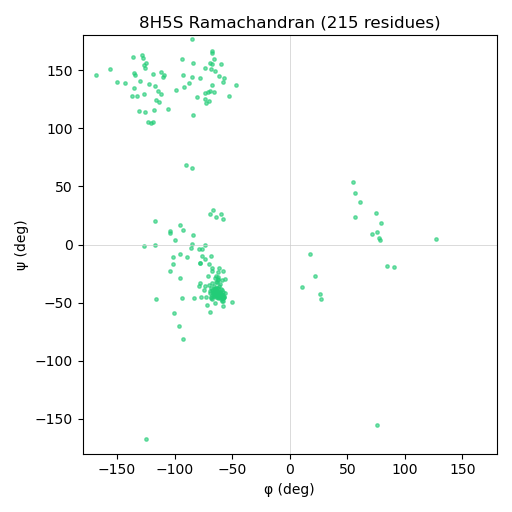1 257 ? 28.42914 49.33749 51.21606 1.000 30.13570 259 ALA A O 1
ATOM 1888 N N A GLU A 1 258 ? 28.81759 49.08814 49.00358 0.510 24.67609 260 GLU A N 1
ATOM 1889 N N B GLU A 1 258 ? 28.83517 49.08006 49.00786 0.490 24.67899 260 GLU A N 1
ATOM 1890 C CA A GLU A 1 258 ? 28.25464 50.38707 48.64290 0.510 26.46130 260 GLU A CA 1
ATOM 1891 C CA B GLU A 1 258 ? 28.23804 50.35484 48.63364 0.490 26.48056 260 GLU A CA 1
ATOM 1892 C C A GLU A 1 258 ? 26.74242 50.44721 48.85435 0.510 26.87695 260 GLU A C 1
ATOM 1893 C C B GLU A 1 258 ? 26.78589 50.44728 49.08508 0.490 26.61431 260 GLU A C 1
ATOM 1894 O O A GLU A 1 258 ? 26.16478 51.53834 48.77265 0.510 24.40276 260 GLU A O 1
ATOM 1895 O O B GLU A 1 258 ? 26.29599 51.53705 49.41044 0.490 24.13988 260 GLU A O 1
ATOM 1906 N N . LEU A 1 259 ? 26.09292 49.31368 49.13338 1.000 24.14914 261 LEU A N 1
ATOM 1907 C CA . LEU A 1 259 ? 24.66635 49.26680 49.43122 1.000 22.13259 261 LEU A CA 1
ATOM 1908 C C . LEU A 1 259 ? 24.36601 49.20359 50.92301 1.000 27.45359 261 LEU A C 1
ATOM 1909 O O . LEU A 1 259 ? 23.18852 49.17489 51.30343 1.000 27.73435 261 LEU A O 1
ATOM 1914 N N . LEU A 1 260 ? 25.38852 49.19913 51.77695 1.000 24.47460 262 LEU A N 1
ATOM 1915 C CA . LEU A 1 260 ? 25.17799 49.06082 53.21209 1.000 26.18325 262 LEU A CA 1
ATOM 1916 C C . LEU A 1 260 ? 25.16493 50.40403 53.93646 1.000 40.23591 262 LEU A C 1
ATOM 1917 O O . LEU A 1 260 ? 24.89273 50.45181 55.13469 1.000 40.63505 262 LEU A O 1
#